Protein AF-A0A7C5ZPH6-F1 (afdb_monomer)

Nearest PDB structures (foldseek):
  5xf9-assembly2_E  TM=4.319E-01  e=7.235E-04  Hydrogenophilus thermoluteolus
  5xfa-assembly2_E  TM=4.289E-01  e=1.978E-03  Hydrogenophilus thermoluteolus
  5xfa-assembly1_A  TM=4.193E-01  e=1.638E-03  Hydrogenophilus thermoluteolus
  4mp4-assembly1_A  TM=5.369E-01  e=3.645E-01  Acinetobacter baumannii ACICU

Structure (mmCIF, N/CA/C/O backbone):
data_AF-A0A7C5ZPH6-F1
#
_entry.id   AF-A0A7C5ZPH6-F1
#
loop_
_atom_site.group_PDB
_atom_site.id
_atom_site.type_symbol
_atom_site.label_atom_id
_atom_site.label_alt_id
_atom_site.label_comp_id
_atom_site.label_asym_id
_atom_site.label_entity_id
_atom_site.label_seq_id
_atom_site.pdbx_PDB_ins_code
_atom_site.Cartn_x
_atom_site.Cartn_y
_atom_site.Cartn_z
_atom_site.occupancy
_atom_site.B_iso_or_equiv
_atom_site.auth_seq_id
_atom_site.auth_comp_id
_atom_site.auth_asym_id
_atom_site.auth_atom_id
_atom_site.pdbx_PDB_model_num
ATOM 1 N N . MET A 1 1 ? -34.094 3.921 15.169 1.00 41.00 1 MET A N 1
ATOM 2 C CA . MET A 1 1 ? -33.191 3.640 16.305 1.00 41.00 1 MET A CA 1
ATOM 3 C C . MET A 1 1 ? -31.789 3.821 15.768 1.00 41.00 1 MET A C 1
ATOM 5 O O . MET A 1 1 ? -31.446 3.074 14.868 1.00 41.00 1 MET A O 1
ATOM 9 N N . CYS A 1 2 ? -31.052 4.838 16.213 1.00 50.34 2 CYS A N 1
ATOM 10 C CA . CYS A 1 2 ? -29.723 5.126 15.672 1.00 50.34 2 CYS A CA 1
ATOM 11 C C . CYS A 1 2 ? -28.717 4.104 16.207 1.00 50.34 2 CYS A C 1
ATOM 13 O O . CYS A 1 2 ? -28.530 3.999 17.419 1.00 50.34 2 CYS A O 1
ATOM 15 N N . ASN A 1 3 ? -28.109 3.330 15.314 1.00 81.44 3 ASN A N 1
ATOM 16 C CA . ASN A 1 3 ? -27.086 2.353 15.659 1.00 81.44 3 ASN A CA 1
ATOM 17 C C . ASN A 1 3 ? -25.710 3.048 15.695 1.00 81.44 3 ASN A C 1
ATOM 19 O O . ASN A 1 3 ? -25.378 3.792 14.776 1.00 81.44 3 ASN A O 1
ATOM 23 N N . LEU A 1 4 ? -24.895 2.812 16.733 1.00 84.94 4 LEU A N 1
ATOM 24 C CA . LEU A 1 4 ? -23.531 3.363 16.848 1.00 84.94 4 LEU A CA 1
ATOM 25 C C . LEU A 1 4 ? -22.704 3.103 15.578 1.00 84.94 4 LEU A C 1
ATOM 27 O O . LEU A 1 4 ? -21.966 3.972 15.126 1.00 84.94 4 LEU A O 1
ATOM 31 N N . ILE A 1 5 ? -22.864 1.912 14.999 1.00 85.88 5 ILE A N 1
ATOM 32 C CA . ILE A 1 5 ? -22.156 1.495 13.787 1.00 85.88 5 ILE A CA 1
ATOM 33 C C . ILE A 1 5 ? -22.569 2.343 12.577 1.00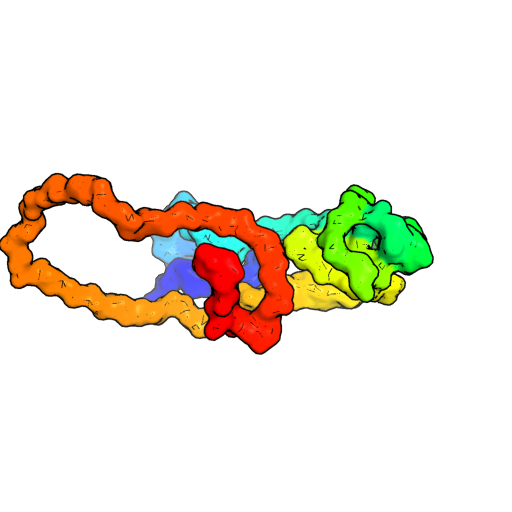 85.88 5 ILE A C 1
ATOM 35 O O . ILE A 1 5 ? -21.692 2.786 11.845 1.00 85.88 5 ILE A O 1
ATOM 39 N N . GLU A 1 6 ? -23.868 2.602 12.385 1.00 85.56 6 GLU A N 1
ATOM 40 C CA . GLU A 1 6 ? -24.366 3.440 11.276 1.00 85.56 6 GLU A CA 1
ATOM 41 C C . GLU A 1 6 ? -23.717 4.823 11.326 1.00 85.56 6 GLU A C 1
ATOM 43 O O . GLU A 1 6 ? -23.146 5.286 10.348 1.00 85.56 6 GLU A O 1
ATOM 48 N N . LYS A 1 7 ? -23.673 5.415 12.519 1.00 86.94 7 LYS A N 1
ATOM 49 C CA . LYS A 1 7 ? -23.125 6.753 12.714 1.00 86.94 7 LYS A CA 1
ATOM 50 C C . LYS A 1 7 ? -21.611 6.840 12.502 1.00 86.94 7 LYS A C 1
ATOM 52 O O . LYS A 1 7 ? -21.109 7.839 11.999 1.00 86.94 7 LYS A O 1
ATOM 57 N N . LEU A 1 8 ? -20.872 5.801 12.896 1.00 86.38 8 LEU A N 1
ATOM 58 C CA . LEU A 1 8 ? -19.436 5.707 12.619 1.00 86.38 8 LEU A CA 1
ATOM 59 C C . LEU A 1 8 ? -19.170 5.560 11.115 1.00 86.38 8 LEU A C 1
ATOM 61 O O . LEU A 1 8 ? -18.209 6.141 10.615 1.00 86.38 8 LEU A O 1
ATOM 65 N N . PHE A 1 9 ? -20.022 4.831 10.388 1.00 83.31 9 PHE A N 1
ATOM 66 C CA . PHE A 1 9 ? -19.927 4.737 8.932 1.00 83.31 9 PHE A CA 1
ATOM 67 C C . PHE A 1 9 ? -20.250 6.060 8.234 1.00 83.31 9 PHE A C 1
ATOM 69 O O . PHE A 1 9 ? -19.501 6.427 7.333 1.00 83.31 9 PHE A O 1
ATOM 76 N N . ASP A 1 10 ? -21.264 6.804 8.684 1.00 84.94 10 ASP A N 1
ATOM 77 C CA . ASP A 1 10 ? -21.589 8.130 8.134 1.00 84.94 10 ASP A CA 1
ATOM 78 C C . ASP A 1 10 ? -20.383 9.085 8.234 1.00 84.94 10 ASP A C 1
ATOM 80 O O . ASP A 1 10 ? -19.990 9.731 7.263 1.00 84.94 10 ASP A O 1
ATOM 84 N N . ILE A 1 11 ? -19.721 9.113 9.398 1.00 84.69 11 ILE A N 1
ATOM 85 C CA . ILE A 1 11 ? -18.527 9.946 9.626 1.00 84.69 11 ILE A CA 1
ATOM 86 C C . ILE A 1 11 ? -17.351 9.478 8.764 1.00 84.69 11 ILE A C 1
ATOM 88 O O . ILE A 1 11 ? -16.596 10.295 8.241 1.00 84.69 11 ILE A O 1
ATOM 92 N N . MET A 1 12 ? -17.188 8.169 8.584 1.00 77.94 12 MET A N 1
ATOM 93 C CA . MET A 1 12 ? -16.159 7.613 7.703 1.00 77.94 12 MET A CA 1
ATOM 94 C C . MET A 1 12 ? -16.405 7.910 6.221 1.00 77.94 12 MET A C 1
ATOM 96 O O . MET A 1 12 ? -15.440 8.068 5.468 1.00 77.94 12 MET A O 1
ATOM 100 N N . GLU A 1 13 ? -17.665 7.985 5.792 1.00 77.00 13 GLU A N 1
ATOM 101 C CA . GLU A 1 13 ? -18.038 8.377 4.432 1.00 77.00 13 GLU A CA 1
ATOM 102 C C . GLU A 1 13 ? -17.758 9.866 4.187 1.00 77.00 13 GLU A C 1
ATOM 104 O O . GLU A 1 13 ? -17.266 10.226 3.119 1.00 77.00 13 GLU A O 1
ATOM 109 N N . GLU A 1 14 ? -17.979 10.714 5.195 1.00 77.12 14 GLU A N 1
ATOM 110 C CA . GLU A 1 14 ? -17.770 12.162 5.101 1.00 77.12 14 GLU A CA 1
ATOM 111 C C . GLU A 1 14 ? -16.298 12.584 5.272 1.00 77.12 14 GLU A C 1
ATOM 113 O O . GLU A 1 14 ? -15.785 13.399 4.503 1.00 77.12 14 GLU A O 1
ATOM 118 N N . LYS A 1 15 ? -15.606 12.052 6.288 1.00 72.69 15 LYS A N 1
ATOM 119 C CA . LYS A 1 15 ? -14.291 12.545 6.743 1.00 72.69 15 LYS A CA 1
ATOM 120 C C . LYS A 1 15 ? -13.139 11.571 6.505 1.00 72.69 15 LYS A C 1
ATOM 122 O O . LYS A 1 15 ? -11.983 11.968 6.640 1.00 72.69 15 LYS A O 1
ATOM 127 N N . HIS A 1 16 ? -13.426 10.311 6.165 1.00 69.19 16 HIS A N 1
ATOM 128 C CA . HIS A 1 16 ? -12.449 9.221 5.981 1.00 69.19 16 HIS A CA 1
ATOM 129 C C . HIS A 1 16 ? -11.541 8.899 7.186 1.00 69.19 16 HIS A C 1
ATOM 131 O O . HIS A 1 16 ? -10.678 8.027 7.085 1.00 69.19 16 HIS A O 1
ATOM 137 N N . GLU A 1 17 ? -11.727 9.570 8.319 1.00 79.00 17 GLU A N 1
ATOM 138 C CA . GLU A 1 17 ? -11.017 9.361 9.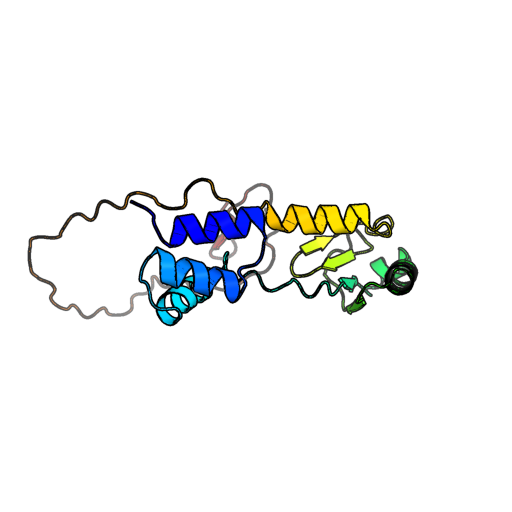577 1.00 79.00 17 GLU A CA 1
ATOM 139 C C . GLU A 1 17 ? -11.972 9.723 10.720 1.00 79.00 17 GLU A C 1
ATOM 141 O O . GLU A 1 17 ? -12.754 10.667 10.602 1.00 79.00 17 GLU A O 1
ATOM 146 N N . ILE A 1 18 ? -11.908 8.978 11.825 1.00 83.56 18 ILE A N 1
ATOM 147 C CA . ILE A 1 18 ? -12.690 9.259 13.033 1.00 83.56 18 ILE A CA 1
ATOM 148 C C . ILE A 1 18 ? -11.771 9.961 14.031 1.00 83.56 18 ILE A C 1
ATOM 150 O O . ILE A 1 18 ? -10.825 9.363 14.548 1.00 83.56 18 ILE A O 1
ATOM 154 N N . SER A 1 19 ? -12.033 11.240 14.287 1.00 85.69 19 SER A N 1
ATOM 155 C CA . SER A 1 19 ? -11.249 12.045 15.223 1.00 85.69 19 SER A CA 1
ATOM 156 C C . SER A 1 19 ? -11.693 11.849 16.679 1.00 85.69 19 SER A C 1
ATOM 158 O O . SER A 1 19 ? -12.754 11.292 16.974 1.00 85.69 19 SER A O 1
ATOM 160 N N . HIS A 1 20 ? -10.889 12.346 17.624 1.00 85.56 20 HIS A N 1
ATOM 161 C CA . HIS A 1 20 ? -11.272 12.366 19.039 1.00 85.56 20 HIS A CA 1
ATOM 162 C C . HIS A 1 20 ? -12.535 13.199 19.302 1.00 85.56 20 HIS A C 1
ATOM 164 O O . HIS A 1 20 ? -13.329 12.825 20.170 1.00 85.56 20 HIS A O 1
ATOM 170 N N . ASP A 1 21 ? -12.738 14.271 18.533 1.00 86.94 21 ASP A N 1
ATOM 171 C CA . ASP A 1 21 ? -13.910 15.141 18.646 1.00 86.94 21 ASP A CA 1
ATOM 172 C C . ASP A 1 21 ? -15.178 14.411 18.179 1.00 86.94 21 ASP A C 1
ATOM 174 O O . ASP A 1 21 ? -16.214 14.482 18.843 1.00 86.94 21 ASP A O 1
ATOM 178 N N . ASP A 1 22 ? -15.077 13.617 17.106 1.00 89.38 22 ASP A N 1
ATOM 179 C CA . ASP A 1 22 ? -16.178 12.779 16.611 1.00 89.38 22 ASP A CA 1
ATOM 180 C C . ASP A 1 22 ? -16.605 11.746 17.669 1.00 89.38 22 ASP A C 1
ATOM 182 O O . ASP A 1 22 ? -17.793 11.579 17.954 1.00 89.38 22 ASP A O 1
ATOM 186 N N . ILE A 1 23 ? -15.641 11.091 18.327 1.00 89.62 23 ILE A N 1
ATOM 187 C CA . ILE A 1 23 ? -15.909 10.129 19.413 1.00 89.62 23 ILE A CA 1
ATOM 188 C C . ILE A 1 23 ? -16.600 10.818 20.595 1.00 89.62 23 ILE A C 1
ATOM 190 O O . ILE A 1 23 ? -17.515 10.254 21.204 1.00 89.62 23 ILE A O 1
ATOM 194 N N . GLU A 1 24 ? -16.180 12.036 20.940 1.00 91.12 24 GLU A N 1
ATOM 195 C CA . GLU A 1 24 ? -16.786 12.804 22.024 1.00 91.12 24 GLU A CA 1
ATOM 196 C C . GLU A 1 24 ? -18.221 13.231 21.703 1.00 91.12 24 GLU A C 1
ATOM 198 O O . GLU A 1 24 ? -19.097 13.135 22.569 1.00 91.12 24 GLU A O 1
ATOM 203 N N . GLN A 1 25 ? -18.483 13.631 20.461 1.00 91.31 25 GLN A N 1
ATOM 204 C CA . GLN A 1 25 ? -19.822 13.961 19.993 1.00 91.31 25 GLN A CA 1
ATOM 205 C C . GLN A 1 25 ? -20.747 12.735 20.019 1.00 91.31 25 GLN A C 1
ATOM 207 O O . GLN A 1 25 ? -21.844 12.793 20.579 1.00 91.31 25 GLN A O 1
ATOM 212 N N . ILE A 1 26 ? -20.296 11.595 19.488 1.00 91.50 26 ILE A N 1
ATOM 213 C CA . ILE A 1 26 ? -21.072 10.345 19.490 1.00 91.50 26 ILE A CA 1
ATOM 214 C C . ILE A 1 26 ? -21.363 9.880 20.921 1.00 91.50 26 ILE A C 1
ATOM 216 O O . ILE A 1 26 ? -22.485 9.460 21.207 1.00 91.50 26 ILE A O 1
ATOM 220 N N . SER A 1 27 ? -20.385 9.993 21.823 1.00 93.12 27 SER A N 1
ATOM 221 C CA . SER A 1 27 ? -20.536 9.626 23.234 1.00 93.12 27 SER A CA 1
ATOM 222 C C . SER A 1 27 ? -21.635 10.439 23.922 1.00 93.12 27 SER A C 1
ATOM 224 O O . SER A 1 27 ? -22.485 9.861 24.599 1.00 93.12 27 SER A O 1
ATOM 226 N N . LYS A 1 28 ? -21.672 11.761 23.700 1.00 91.62 28 LYS A N 1
ATOM 227 C CA . LYS A 1 28 ? -22.708 12.646 24.262 1.00 91.62 28 LYS A CA 1
ATOM 228 C C . LYS A 1 28 ? -24.089 12.376 23.670 1.00 91.62 28 LYS A C 1
ATOM 230 O O 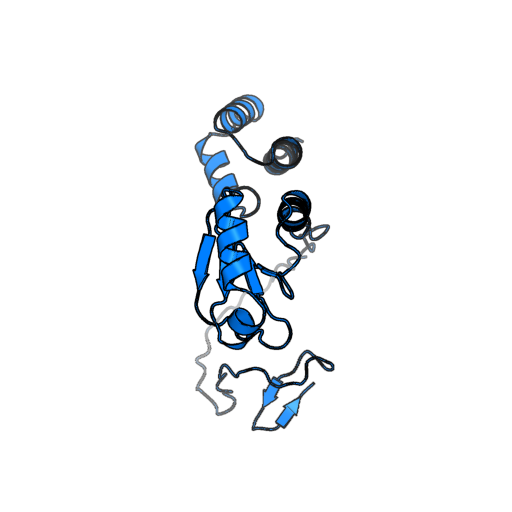. LYS A 1 28 ? -25.070 12.379 24.403 1.00 91.62 28 LYS A O 1
ATOM 235 N N . GLU A 1 29 ? -24.167 12.146 22.362 1.00 90.19 29 GLU A N 1
ATOM 236 C CA . GLU A 1 29 ? -25.447 11.972 21.670 1.00 90.19 29 GLU A CA 1
ATOM 237 C C . GLU A 1 29 ? -26.093 10.602 21.914 1.00 90.19 29 GLU A C 1
ATOM 239 O O . GLU A 1 29 ? -27.314 10.517 22.009 1.00 90.19 29 GLU A O 1
ATOM 244 N N . LEU A 1 30 ? -25.299 9.530 22.011 1.00 87.62 30 LEU A N 1
ATOM 245 C CA . LEU A 1 30 ? -25.809 8.165 22.200 1.00 87.62 30 LEU A CA 1
ATOM 246 C C . LEU A 1 30 ? -25.735 7.680 23.655 1.00 87.62 30 LEU A C 1
ATOM 248 O O . LEU A 1 30 ? -26.265 6.615 23.964 1.00 87.62 30 LEU A O 1
ATOM 252 N N . GLY A 1 31 ? -25.075 8.426 24.547 1.00 88.88 31 GLY A N 1
ATOM 253 C CA . GLY A 1 31 ? -24.879 8.035 25.947 1.00 88.88 31 GLY A CA 1
ATOM 254 C C . GLY A 1 31 ? -23.949 6.830 26.142 1.00 88.88 31 GLY A C 1
ATOM 255 O O . GLY A 1 31 ? -23.989 6.194 27.191 1.00 88.88 31 GLY A O 1
ATOM 256 N N . ILE A 1 32 ? -23.129 6.499 25.140 1.00 91.44 32 ILE A N 1
ATOM 257 C CA . ILE A 1 32 ? -22.184 5.372 25.155 1.00 91.44 32 ILE A CA 1
ATOM 258 C C . ILE A 1 32 ? -20.824 5.874 25.644 1.00 91.44 32 ILE A C 1
ATOM 260 O O . ILE A 1 32 ? -20.401 6.981 25.294 1.00 91.44 32 ILE A O 1
ATOM 264 N N . SER A 1 33 ? -20.107 5.081 26.441 1.00 91.56 33 SER A N 1
ATOM 265 C CA . SER A 1 33 ? -18.787 5.493 26.921 1.00 91.56 33 SER A CA 1
ATOM 266 C C . SER A 1 33 ? -17.771 5.572 25.772 1.00 91.56 33 SER A C 1
ATOM 268 O O . SER A 1 33 ? -17.779 4.760 24.845 1.00 91.56 33 SER A O 1
ATOM 270 N N . LYS A 1 34 ? -16.827 6.522 25.847 1.00 91.00 34 LYS A N 1
ATOM 271 C CA . LYS A 1 34 ? -15.736 6.636 24.857 1.00 91.00 34 LYS A CA 1
ATOM 272 C C . LYS A 1 34 ? -14.951 5.322 24.716 1.00 91.00 34 LYS A C 1
ATOM 274 O O . LYS A 1 34 ? -14.492 4.998 23.627 1.00 91.00 34 LYS A O 1
ATOM 279 N N . ASN A 1 35 ? -14.823 4.550 25.797 1.00 90.12 35 ASN A N 1
ATOM 280 C CA . ASN A 1 35 ? -14.132 3.259 25.796 1.00 90.12 35 ASN A CA 1
ATOM 281 C C . ASN A 1 35 ? -14.874 2.203 24.973 1.00 90.12 35 ASN A C 1
ATOM 283 O O . ASN A 1 35 ? -14.237 1.491 24.204 1.00 90.12 35 ASN A O 1
ATOM 287 N N . GLU A 1 36 ? -16.199 2.120 25.095 1.00 86.69 36 GLU A N 1
ATOM 288 C CA . GLU A 1 36 ? -17.008 1.218 24.268 1.00 86.69 36 GLU A CA 1
ATOM 289 C C . GLU A 1 36 ? -16.945 1.615 22.791 1.00 86.69 36 GLU A C 1
ATOM 291 O O . GLU A 1 36 ? -16.766 0.752 21.935 1.00 86.69 36 GLU A O 1
ATOM 296 N N . ILE A 1 37 ? -16.995 2.916 22.485 1.00 89.62 37 ILE A N 1
ATOM 297 C CA . ILE A 1 37 ? -16.845 3.414 21.109 1.00 89.62 37 ILE A CA 1
ATOM 298 C C . ILE A 1 37 ? -15.462 3.046 20.553 1.00 89.62 37 ILE A C 1
ATOM 300 O O . ILE A 1 37 ? -15.363 2.500 19.458 1.00 89.62 37 ILE A O 1
ATOM 304 N N . ASN A 1 38 ? -14.395 3.263 21.324 1.00 86.31 38 ASN A N 1
ATOM 305 C CA . ASN A 1 38 ? -13.035 2.895 20.927 1.00 86.31 38 ASN A CA 1
ATOM 306 C C . ASN A 1 38 ? -12.850 1.382 20.758 1.00 86.31 38 ASN A C 1
ATOM 308 O O . ASN A 1 38 ? -12.107 0.955 19.872 1.00 86.31 38 ASN A O 1
ATOM 312 N N . ALA A 1 39 ? -13.518 0.566 21.577 1.00 85.88 39 ALA A N 1
ATOM 313 C CA . ALA A 1 39 ? -13.503 -0.885 21.436 1.00 85.88 39 ALA A CA 1
ATOM 314 C C . ALA A 1 39 ? -14.149 -1.316 20.113 1.00 85.88 39 ALA A C 1
ATOM 316 O O . ALA A 1 39 ? -13.596 -2.161 19.415 1.00 85.88 39 ALA A O 1
ATOM 317 N N . VAL A 1 40 ? -15.262 -0.683 19.730 1.00 87.69 40 VAL A N 1
ATOM 318 C CA . VAL A 1 40 ? -15.915 -0.893 18.429 1.00 87.69 40 VAL A CA 1
ATOM 319 C C . VAL A 1 40 ? -15.008 -0.433 17.282 1.00 87.69 40 VAL A C 1
ATOM 321 O O . VAL A 1 40 ? -14.759 -1.209 16.366 1.00 87.69 40 VAL A O 1
ATOM 324 N N . ILE A 1 41 ? -14.446 0.777 17.351 1.00 84.25 41 ILE A N 1
ATOM 325 C CA . ILE A 1 41 ? -13.520 1.312 16.332 1.00 84.25 41 ILE A CA 1
ATOM 326 C C . ILE A 1 41 ? -12.302 0.398 16.142 1.00 84.25 41 ILE A C 1
ATOM 328 O O . ILE A 1 41 ? -11.872 0.160 15.019 1.00 84.25 41 ILE A O 1
ATOM 332 N N . SER A 1 42 ? -11.753 -0.142 17.231 1.00 76.94 42 SER A N 1
ATOM 333 C CA . SER A 1 42 ? -10.592 -1.041 17.176 1.00 76.94 42 SER A CA 1
ATOM 334 C C . SER A 1 42 ? -10.946 -2.448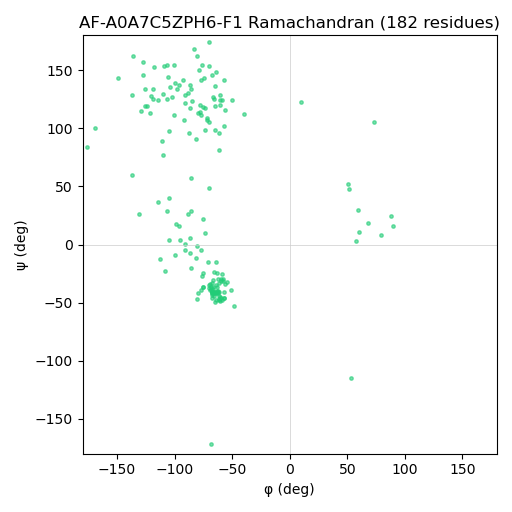 16.687 1.00 76.94 42 SER A C 1
ATOM 336 O O . SER A 1 42 ? -10.075 -3.159 16.191 1.00 76.94 42 SER A O 1
ATOM 338 N N . PHE A 1 43 ? -12.203 -2.866 16.851 1.00 80.94 43 PHE A N 1
ATOM 339 C CA . PHE A 1 43 ? -12.687 -4.178 16.430 1.00 80.94 43 PHE A CA 1
ATOM 340 C C . PHE A 1 43 ? -12.931 -4.255 14.916 1.00 80.94 43 PHE A C 1
ATOM 342 O O . PHE A 1 43 ? -12.619 -5.274 14.301 1.00 80.94 43 PHE A O 1
ATOM 349 N N . TYR A 1 44 ? -13.460 -3.187 14.311 1.00 71.75 44 TYR A N 1
ATOM 350 C CA . TYR A 1 44 ? -13.733 -3.120 12.872 1.00 71.75 44 TYR A CA 1
ATOM 351 C C . TYR A 1 44 ? -12.532 -2.549 12.107 1.00 71.75 44 TYR A C 1
ATOM 353 O O . TYR A 1 44 ? -12.094 -1.422 12.340 1.00 71.75 44 TYR A O 1
ATOM 361 N N . GLN A 1 45 ? -12.002 -3.319 11.153 1.00 62.06 45 GLN A N 1
ATOM 362 C CA . GLN A 1 45 ? -10.841 -2.914 10.347 1.00 62.06 45 GLN A CA 1
ATOM 363 C C . GLN A 1 45 ? -11.124 -1.658 9.513 1.00 62.06 45 GLN A C 1
ATOM 365 O O . GLN A 1 45 ? -10.219 -0.867 9.263 1.00 62.06 45 GLN A O 1
ATOM 370 N N . GLU A 1 46 ? -12.382 -1.465 9.127 1.00 67.69 46 GLU A N 1
ATOM 371 C CA . GLU A 1 46 ? -12.887 -0.340 8.348 1.00 67.69 46 GLU A CA 1
ATOM 372 C C . GLU A 1 46 ? -12.729 0.993 9.091 1.00 67.69 46 GLU A C 1
ATOM 374 O O . GLU A 1 46 ? -12.398 2.002 8.477 1.00 67.69 46 GLU A O 1
ATOM 379 N N . PHE A 1 47 ? -12.904 0.998 10.416 1.00 72.00 47 PHE A N 1
ATOM 380 C CA . PHE A 1 47 ? -12.706 2.178 11.270 1.00 72.00 47 PHE A CA 1
ATOM 381 C C . PHE A 1 47 ? -11.247 2.345 11.702 1.00 72.00 47 PHE A C 1
ATOM 383 O O . PHE A 1 47 ? -10.806 3.443 12.033 1.00 72.00 47 PHE A O 1
ATOM 390 N N . SER A 1 48 ? -10.475 1.260 11.639 1.00 57.09 48 SER A N 1
ATOM 391 C CA . SER A 1 48 ? -9.031 1.236 11.855 1.00 57.09 48 SER A CA 1
ATOM 392 C C . SER A 1 48 ? -8.240 1.550 10.580 1.00 57.09 48 SER A C 1
ATOM 394 O O . SER A 1 48 ? -7.111 1.075 10.421 1.00 57.09 48 SER A O 1
ATOM 396 N N . LEU A 1 49 ? -8.806 2.343 9.657 1.00 55.25 49 LEU A N 1
ATOM 397 C CA . LEU A 1 49 ? -8.102 2.870 8.488 1.00 55.25 49 LEU A CA 1
ATOM 398 C C . LEU A 1 49 ? -6.941 3.763 8.956 1.00 55.25 49 LEU A C 1
ATOM 400 O O . LEU A 1 49 ? -7.008 4.988 9.003 1.00 55.25 49 LEU A O 1
ATOM 404 N N . LYS A 1 50 ? -5.832 3.112 9.314 1.00 49.16 50 LYS A N 1
ATOM 405 C CA . LYS A 1 50 ? -4.517 3.710 9.483 1.00 49.16 50 LYS A CA 1
ATOM 406 C C . LYS A 1 50 ? -4.256 4.517 8.224 1.00 49.16 50 LYS A C 1
ATOM 408 O O . LYS A 1 50 ? -4.277 3.947 7.131 1.00 49.16 50 LYS A O 1
ATOM 413 N N . LYS A 1 51 ? -3.964 5.813 8.382 1.00 46.41 51 LYS A N 1
ATOM 414 C CA . LYS A 1 51 ? -3.333 6.624 7.334 1.00 46.41 51 LYS A CA 1
ATOM 415 C C . LYS A 1 51 ? -2.273 5.759 6.666 1.00 46.41 51 LYS A C 1
ATOM 417 O O . LYS A 1 51 ? -1.314 5.353 7.324 1.00 46.41 51 LYS A O 1
ATOM 422 N N . LEU A 1 52 ? -2.509 5.409 5.401 1.00 51.19 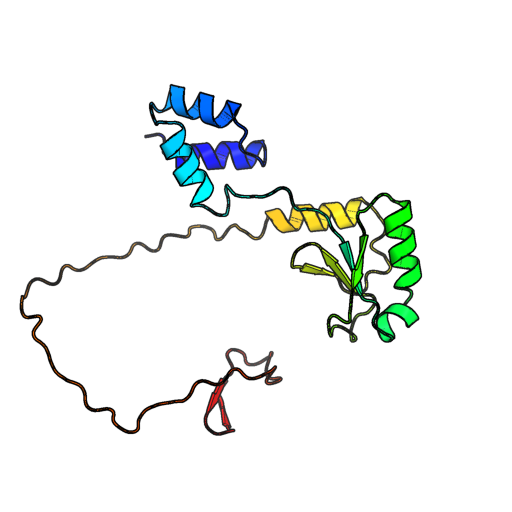52 LEU A N 1
ATOM 423 C CA . LEU A 1 52 ? -1.580 4.597 4.633 1.00 51.19 52 LEU A CA 1
ATOM 424 C C . LEU A 1 52 ? -0.250 5.343 4.673 1.00 51.19 52 LEU A C 1
ATOM 426 O O . LEU A 1 52 ? -0.154 6.484 4.213 1.00 51.19 52 LEU A O 1
ATOM 430 N N . ASP A 1 53 ? 0.764 4.738 5.291 1.00 53.03 53 ASP A N 1
ATOM 431 C CA . ASP A 1 53 ? 2.127 5.221 5.137 1.00 53.03 53 ASP A CA 1
ATOM 432 C C . ASP A 1 53 ? 2.419 5.000 3.654 1.00 53.03 53 ASP A C 1
ATOM 434 O O . ASP A 1 53 ? 2.635 3.864 3.237 1.00 53.03 53 ASP A O 1
ATOM 438 N N . ASN A 1 54 ? 2.282 6.062 2.846 1.00 67.75 54 ASN A N 1
ATOM 439 C CA . ASN A 1 54 ? 2.348 6.060 1.378 1.00 67.75 54 ASN A CA 1
ATOM 440 C C . ASN A 1 54 ? 3.784 5.798 0.891 1.00 67.75 54 ASN A C 1
ATOM 442 O O . ASN A 1 54 ? 4.357 6.527 0.080 1.00 67.75 54 ASN A O 1
ATOM 446 N N . GLN A 1 55 ? 4.392 4.761 1.452 1.00 80.44 55 GLN A N 1
ATOM 447 C CA . GLN A 1 55 ? 5.718 4.284 1.188 1.00 80.44 55 GLN A CA 1
ATOM 448 C C . GLN A 1 55 ? 5.676 3.464 -0.098 1.00 80.44 55 GLN A C 1
ATOM 450 O O . GLN A 1 55 ? 5.089 2.383 -0.161 1.00 80.44 55 GLN A O 1
ATOM 455 N N . ILE A 1 56 ? 6.328 3.991 -1.126 1.00 88.44 56 ILE A N 1
ATOM 456 C CA . ILE A 1 56 ? 6.436 3.349 -2.430 1.00 88.44 56 ILE A CA 1
ATOM 457 C C . ILE A 1 56 ? 7.697 2.495 -2.434 1.00 88.44 56 ILE A C 1
ATOM 459 O O . ILE A 1 56 ? 8.783 2.977 -2.124 1.00 88.44 56 ILE A O 1
ATOM 463 N N . TYR A 1 57 ? 7.580 1.233 -2.819 1.00 92.19 57 TYR A N 1
ATOM 464 C CA . TYR A 1 57 ? 8.715 0.347 -3.029 1.00 92.19 57 TYR A CA 1
ATOM 465 C C . TYR A 1 57 ? 8.934 0.129 -4.520 1.00 92.19 57 TYR A C 1
ATOM 467 O O . TYR A 1 57 ? 8.030 -0.324 -5.213 1.00 92.19 57 TYR A O 1
ATOM 475 N N . VAL A 1 58 ? 10.136 0.398 -5.017 1.00 93.19 58 VAL A N 1
ATOM 476 C CA . VAL A 1 58 ? 10.493 0.178 -6.424 1.00 93.19 58 VAL A CA 1
ATOM 477 C C . VAL A 1 58 ? 11.326 -1.095 -6.538 1.00 93.19 58 VAL A C 1
ATOM 479 O O . VAL A 1 58 ? 12.326 -1.253 -5.835 1.00 93.19 58 VAL A O 1
ATOM 482 N N . CYS A 1 59 ? 10.902 -2.013 -7.407 1.00 93.31 59 CYS A N 1
ATOM 483 C CA . CYS A 1 59 ? 11.612 -3.261 -7.674 1.00 93.31 59 CYS A CA 1
ATOM 484 C C . CYS A 1 59 ? 12.967 -2.983 -8.335 1.00 93.31 59 CYS A C 1
ATOM 486 O O . CYS A 1 59 ? 13.016 -2.387 -9.410 1.00 93.31 59 CYS A O 1
ATOM 488 N N . MET A 1 60 ? 14.043 -3.495 -7.736 1.00 95.75 60 MET A N 1
ATOM 489 C CA . MET A 1 60 ? 15.411 -3.401 -8.264 1.00 95.75 60 MET A CA 1
ATOM 490 C C . MET A 1 60 ? 15.920 -4.733 -8.833 1.00 95.75 60 MET A C 1
ATOM 492 O O . MET A 1 60 ? 17.111 -5.022 -8.810 1.00 95.75 60 MET A O 1
ATOM 496 N N . GLY A 1 61 ? 15.020 -5.586 -9.330 1.00 92.94 61 GLY A N 1
ATOM 497 C CA . GLY A 1 61 ? 15.421 -6.754 -10.120 1.00 92.94 61 GLY A CA 1
ATOM 498 C C . GLY A 1 61 ? 15.971 -6.343 -11.492 1.00 92.94 61 GLY A C 1
ATOM 499 O O . GLY A 1 61 ? 15.556 -5.316 -12.027 1.00 92.94 61 GLY A O 1
ATOM 500 N N . ILE A 1 62 ? 16.838 -7.173 -12.085 1.00 93.69 62 ILE A N 1
ATOM 501 C CA . ILE A 1 62 ? 17.539 -6.896 -13.359 1.00 93.69 62 ILE A CA 1
ATOM 502 C C . ILE A 1 62 ? 16.571 -6.399 -14.444 1.00 93.69 62 ILE A C 1
ATOM 504 O O . ILE A 1 62 ? 16.731 -5.291 -14.944 1.00 93.69 62 ILE A O 1
ATOM 508 N N . SER A 1 63 ? 15.481 -7.132 -14.706 1.00 90.62 63 SER A N 1
ATOM 509 C CA . SER A 1 63 ? 14.493 -6.748 -15.729 1.00 90.62 63 SER A CA 1
ATOM 510 C C . SER A 1 63 ? 13.771 -5.423 -15.443 1.00 90.62 63 SER A C 1
ATOM 512 O O . SER A 1 63 ? 13.245 -4.804 -16.360 1.00 90.62 63 SER A O 1
ATOM 514 N N . CYS A 1 64 ? 13.676 -4.995 -14.179 1.00 91.19 64 CYS A N 1
ATOM 515 C CA . CYS A 1 64 ? 13.116 -3.685 -13.831 1.00 91.19 64 CYS A CA 1
ATOM 516 C C . CYS A 1 64 ? 14.151 -2.577 -14.056 1.00 91.19 64 CYS A C 1
ATOM 518 O O . CYS A 1 64 ? 13.798 -1.538 -14.608 1.00 91.19 64 CYS A O 1
ATOM 520 N N . ILE A 1 65 ? 15.413 -2.808 -13.680 1.00 93.81 65 ILE A N 1
ATOM 521 C CA . ILE A 1 65 ? 16.517 -1.861 -13.894 1.00 93.81 65 ILE A CA 1
ATOM 522 C C . ILE A 1 65 ? 16.701 -1.590 -15.391 1.00 93.81 65 ILE A C 1
ATOM 524 O O . ILE A 1 65 ? 16.672 -0.430 -15.795 1.00 93.81 65 ILE A O 1
ATOM 528 N N . GLU A 1 66 ? 16.762 -2.637 -16.221 1.00 92.69 66 GLU A N 1
ATOM 529 C CA . GLU A 1 66 ? 16.866 -2.517 -17.687 1.00 92.69 66 GLU A CA 1
ATOM 530 C C . GLU A 1 66 ? 15.691 -1.750 -18.315 1.00 92.69 66 GLU A C 1
ATOM 532 O O . GLU A 1 66 ? 15.838 -1.135 -19.367 1.00 92.69 66 GLU A O 1
ATOM 537 N N . ARG A 1 67 ? 14.522 -1.744 -17.658 1.00 90.00 67 ARG A N 1
ATOM 538 C CA . ARG A 1 67 ? 13.331 -0.990 -18.082 1.00 90.00 67 ARG A CA 1
ATOM 539 C C . ARG A 1 67 ? 13.167 0.371 -17.398 1.00 90.00 67 ARG A C 1
ATOM 541 O O . ARG A 1 67 ? 12.081 0.949 -17.444 1.00 90.00 67 ARG A O 1
ATOM 548 N N . GLY A 1 68 ? 14.221 0.891 -16.772 1.00 90.44 68 GLY A N 1
ATOM 549 C CA . GLY A 1 68 ? 14.244 2.249 -16.223 1.00 90.44 68 GLY A CA 1
ATOM 550 C C . GLY A 1 68 ? 13.737 2.379 -14.785 1.00 90.44 68 GLY A C 1
ATOM 551 O O . GLY A 1 68 ? 13.318 3.465 -14.386 1.00 90.44 68 GLY A O 1
ATOM 552 N N . ALA A 1 69 ? 13.776 1.316 -13.972 1.00 91.56 69 ALA A N 1
ATOM 553 C CA . ALA A 1 69 ? 13.372 1.394 -12.562 1.00 91.56 69 ALA A CA 1
ATOM 554 C C . ALA A 1 69 ? 14.200 2.395 -11.735 1.00 91.56 69 ALA A C 1
ATOM 556 O O . ALA A 1 69 ? 13.665 2.989 -10.800 1.00 91.56 69 ALA A O 1
ATOM 557 N N . GLU A 1 70 ? 15.472 2.621 -12.079 1.00 93.50 70 GLU A N 1
ATOM 558 C CA . GLU A 1 70 ? 16.288 3.641 -11.403 1.00 93.50 70 GLU A CA 1
ATOM 559 C C . GLU A 1 70 ? 15.789 5.057 -11.694 1.00 93.50 70 GLU A C 1
ATOM 561 O O . GLU A 1 70 ? 15.578 5.841 -10.771 1.00 93.50 70 GLU A O 1
ATOM 566 N N . GLN A 1 71 ? 15.498 5.353 -12.961 1.00 90.38 71 GLN A N 1
ATOM 567 C CA . GLN A 1 71 ? 14.939 6.641 -13.375 1.00 90.38 71 GLN A CA 1
ATOM 568 C C . GLN A 1 71 ? 13.568 6.873 -12.727 1.00 90.38 71 GLN A C 1
ATOM 570 O O . GLN A 1 71 ? 13.286 7.961 -12.230 1.00 90.38 71 GLN A O 1
ATOM 575 N N . LEU A 1 72 ? 12.730 5.832 -12.667 1.00 89.69 72 LEU A N 1
ATOM 576 C CA . LEU A 1 72 ? 11.444 5.881 -11.973 1.00 89.69 72 LEU A CA 1
ATOM 577 C C . LEU A 1 72 ? 11.617 6.204 -10.481 1.00 89.69 72 LEU A C 1
ATOM 579 O O . LEU A 1 72 ? 10.923 7.074 -9.958 1.00 89.69 72 LEU A O 1
ATOM 583 N N . TYR A 1 73 ? 12.556 5.542 -9.802 1.00 92.69 73 TYR A N 1
ATOM 584 C CA . TYR A 1 73 ? 12.865 5.800 -8.395 1.00 92.69 73 TYR A CA 1
ATOM 585 C C . TYR A 1 73 ? 13.286 7.257 -8.156 1.00 92.69 73 TYR A C 1
ATOM 587 O O . TYR A 1 73 ? 12.749 7.913 -7.262 1.00 92.69 73 TYR A O 1
ATOM 595 N N . GLU A 1 74 ? 14.195 7.788 -8.975 1.00 91.56 74 GLU A N 1
ATOM 596 C CA . GLU A 1 74 ? 14.641 9.180 -8.869 1.00 91.56 74 GLU A CA 1
ATOM 597 C C . GLU A 1 74 ? 13.520 10.183 -9.141 1.00 91.56 74 GLU A C 1
ATOM 599 O O . GLU A 1 74 ? 13.388 11.175 -8.423 1.00 91.56 74 GLU A O 1
ATOM 604 N N . ASN A 1 75 ? 12.691 9.930 -10.154 1.00 87.25 75 ASN A N 1
ATOM 605 C CA . ASN A 1 75 ? 11.573 10.804 -10.496 1.00 87.25 75 ASN A CA 1
ATOM 606 C C . ASN A 1 75 ? 10.539 10.866 -9.365 1.00 87.25 75 ASN A C 1
ATOM 608 O O . ASN A 1 75 ? 10.050 11.947 -9.032 1.00 87.25 75 ASN A O 1
ATOM 612 N N . LEU A 1 76 ? 10.247 9.727 -8.731 1.00 86.12 76 LEU A N 1
ATOM 613 C CA . LEU A 1 76 ? 9.354 9.663 -7.574 1.00 86.12 76 LEU A CA 1
ATOM 614 C C . LEU A 1 76 ? 9.940 10.406 -6.362 1.00 86.12 76 LEU A C 1
ATOM 616 O O . LEU A 1 76 ? 9.217 11.150 -5.696 1.00 86.12 76 LEU A O 1
ATOM 620 N N . LEU A 1 77 ? 11.247 10.276 -6.106 1.00 87.88 77 LEU A N 1
ATOM 621 C CA . LEU A 1 77 ? 11.927 11.047 -5.059 1.00 87.88 77 LEU A CA 1
ATOM 622 C C . LEU A 1 77 ? 11.864 12.556 -5.323 1.00 87.88 77 LEU A C 1
ATOM 624 O O . LEU A 1 77 ? 11.487 13.314 -4.433 1.00 87.88 77 LEU A O 1
ATOM 628 N N . LYS A 1 78 ? 12.173 12.996 -6.551 1.00 86.69 78 LYS A N 1
ATOM 629 C CA . LYS A 1 78 ? 12.120 14.415 -6.954 1.00 86.69 78 LYS A CA 1
ATOM 630 C C . LYS A 1 78 ? 10.722 15.015 -6.792 1.00 86.69 78 LYS A C 1
ATOM 632 O O . LYS A 1 78 ? 10.598 16.196 -6.485 1.00 86.69 78 LYS A O 1
ATOM 637 N N . LYS A 1 79 ? 9.668 14.210 -6.961 1.00 79.44 79 LYS A N 1
ATOM 638 C CA . LYS A 1 79 ? 8.273 14.632 -6.754 1.00 79.44 79 LYS A CA 1
ATOM 639 C C . LYS A 1 79 ? 7.819 14.639 -5.286 1.00 79.44 79 LYS A C 1
ATOM 641 O O . LYS A 1 79 ? 6.690 15.053 -5.020 1.00 79.44 79 LYS A O 1
ATOM 646 N N . GLY A 1 80 ? 8.685 14.246 -4.347 1.00 79.88 80 GLY A N 1
ATOM 647 C CA . GLY A 1 80 ? 8.440 14.322 -2.903 1.00 79.88 80 GLY A CA 1
ATOM 648 C C . GLY A 1 80 ? 7.779 13.084 -2.295 1.00 79.88 80 GLY A C 1
ATOM 649 O O . GLY A 1 80 ? 7.260 13.160 -1.183 1.00 79.88 80 GLY A O 1
ATOM 650 N N . TYR A 1 81 ? 7.771 11.946 -2.996 1.00 82.88 81 TYR A N 1
ATOM 651 C CA . TYR A 1 81 ? 7.239 10.698 -2.447 1.00 82.88 81 TYR A CA 1
ATOM 652 C C . TYR A 1 81 ? 8.234 10.018 -1.498 1.00 82.88 81 TYR A C 1
ATOM 654 O O . TYR A 1 81 ? 9.452 10.091 -1.671 1.00 82.88 81 TYR A O 1
ATOM 662 N N . LYS A 1 82 ? 7.712 9.277 -0.513 1.00 85.25 82 LYS A N 1
ATOM 663 C CA . LYS A 1 82 ? 8.514 8.433 0.383 1.00 85.25 82 LYS A CA 1
ATOM 664 C C . LYS A 1 82 ? 8.819 7.103 -0.308 1.00 85.25 82 LYS A C 1
ATOM 666 O O . LYS A 1 82 ? 8.051 6.150 -0.211 1.00 85.25 82 LYS A O 1
ATOM 671 N N . VAL A 1 83 ? 9.942 7.026 -1.017 1.00 90.44 83 VAL A N 1
ATOM 672 C CA . VAL A 1 83 ? 10.294 5.862 -1.849 1.00 90.44 83 VAL A CA 1
ATOM 673 C C . VAL A 1 83 ? 11.395 5.015 -1.202 1.00 90.44 83 VAL A C 1
ATOM 675 O O . VAL A 1 83 ? 12.314 5.542 -0.582 1.00 90.44 83 VAL A O 1
ATOM 678 N N . LYS A 1 84 ? 11.325 3.691 -1.357 1.00 93.19 84 LYS A N 1
ATOM 679 C CA . LYS A 1 84 ? 12.367 2.723 -0.992 1.00 93.19 84 LYS A CA 1
ATOM 680 C C . LYS A 1 84 ? 12.695 1.821 -2.176 1.00 93.19 84 LYS A C 1
ATOM 682 O O . LYS A 1 84 ? 11.819 1.430 -2.946 1.00 93.19 84 LYS A O 1
ATOM 687 N N . LYS A 1 85 ? 13.961 1.432 -2.290 1.00 94.56 85 LYS A N 1
ATOM 688 C CA . LYS A 1 85 ? 14.372 0.332 -3.167 1.00 94.56 85 LYS A CA 1
ATOM 689 C C . LYS A 1 85 ? 13.968 -1.001 -2.525 1.00 94.56 85 LYS A C 1
ATOM 691 O O . LYS A 1 85 ? 14.017 -1.135 -1.303 1.00 94.56 85 LYS A O 1
ATOM 696 N N . SER A 1 86 ? 13.553 -1.976 -3.327 1.00 92.75 86 SER A N 1
ATOM 697 C CA . SER A 1 86 ? 13.182 -3.313 -2.853 1.00 92.75 86 SER A CA 1
ATOM 698 C C . SER A 1 86 ? 13.756 -4.412 -3.740 1.00 92.75 86 SER A C 1
ATOM 700 O O . SER A 1 86 ? 14.153 -4.172 -4.883 1.00 92.75 86 SER A O 1
ATOM 702 N N . TYR A 1 87 ? 13.786 -5.627 -3.199 1.00 89.75 87 TYR A N 1
ATOM 703 C CA . TYR A 1 87 ? 14.163 -6.829 -3.929 1.00 89.75 87 TYR A CA 1
ATOM 704 C C . TYR A 1 87 ? 13.094 -7.218 -4.965 1.00 89.75 87 TYR A C 1
ATOM 706 O O . TYR A 1 87 ? 12.026 -6.615 -5.066 1.00 89.75 87 TYR A O 1
ATOM 714 N N . CYS A 1 88 ? 13.399 -8.235 -5.771 1.00 89.88 88 CYS A N 1
ATOM 715 C CA . CYS A 1 88 ? 12.536 -8.667 -6.865 1.00 89.88 88 CYS A CA 1
ATOM 716 C C . CYS A 1 88 ? 11.145 -9.124 -6.386 1.00 89.88 88 CYS A C 1
ATOM 718 O O . CYS A 1 88 ? 11.024 -10.036 -5.570 1.00 89.88 88 CYS A O 1
ATOM 720 N N . PHE A 1 89 ? 10.088 -8.574 -6.991 1.00 90.56 89 PHE A N 1
ATOM 721 C CA . PHE A 1 89 ? 8.696 -8.960 -6.717 1.00 90.56 89 PHE A CA 1
ATOM 722 C C . PHE A 1 89 ? 8.189 -10.155 -7.540 1.00 90.56 89 PHE A C 1
ATOM 724 O O . PHE A 1 89 ? 7.009 -10.486 -7.478 1.00 90.56 89 PHE A O 1
ATOM 731 N N . LYS A 1 90 ? 9.058 -10.804 -8.329 1.00 90.44 90 LYS A N 1
ATOM 732 C CA . LYS A 1 90 ? 8.713 -11.938 -9.215 1.00 90.44 90 LYS A CA 1
ATOM 733 C C . LYS A 1 90 ? 7.644 -11.600 -10.273 1.00 90.44 90 LYS A C 1
ATOM 735 O O . LYS A 1 90 ? 6.884 -12.460 -10.706 1.00 90.44 90 LYS A O 1
ATOM 740 N N . LYS A 1 91 ? 7.589 -10.337 -10.708 1.00 86.88 91 LYS A N 1
ATOM 741 C CA . LYS A 1 91 ? 6.647 -9.813 -11.719 1.00 86.88 91 LYS A CA 1
ATOM 742 C C . LYS A 1 91 ? 7.363 -9.366 -13.004 1.00 86.88 91 LYS A C 1
ATOM 744 O O . LYS A 1 91 ? 6.998 -8.373 -13.625 1.00 86.88 91 LYS A O 1
ATOM 749 N N . CYS A 1 92 ? 8.405 -10.098 -13.402 1.00 88.81 92 CYS A N 1
ATOM 750 C CA . CYS A 1 92 ? 9.285 -9.747 -14.524 1.00 88.81 92 CYS A CA 1
ATOM 751 C C . CYS A 1 92 ? 8.598 -9.721 -15.901 1.00 88.81 92 CYS A C 1
ATOM 753 O O . CYS A 1 92 ? 9.147 -9.131 -16.822 1.00 88.81 92 CYS A O 1
ATOM 755 N N . ALA A 1 93 ? 7.399 -10.292 -16.050 1.00 87.75 93 ALA A N 1
ATOM 756 C CA . ALA A 1 93 ? 6.630 -10.197 -17.292 1.00 87.75 93 ALA A CA 1
ATOM 757 C C . ALA A 1 93 ? 6.164 -8.762 -17.603 1.00 87.75 93 ALA A C 1
ATOM 759 O O . ALA A 1 93 ? 5.911 -8.433 -18.760 1.00 87.75 93 ALA A O 1
ATOM 760 N N . GLN A 1 94 ? 6.043 -7.902 -16.585 1.00 84.94 94 GLN A N 1
ATOM 761 C CA . GLN A 1 94 ? 5.519 -6.544 -16.742 1.00 84.94 94 GLN A CA 1
ATOM 762 C C . GLN A 1 94 ? 6.342 -5.496 -15.963 1.00 84.94 94 GLN A C 1
ATOM 764 O O . GLN A 1 94 ? 5.804 -4.824 -15.079 1.00 84.94 94 GLN A O 1
ATOM 769 N N . PRO A 1 95 ? 7.650 -5.340 -16.255 1.00 87.19 95 PRO A N 1
ATOM 770 C CA . PRO A 1 95 ? 8.497 -4.359 -15.586 1.00 87.19 95 PRO A CA 1
ATOM 771 C C . PRO A 1 95 ? 8.326 -2.948 -16.175 1.00 87.19 95 PRO A C 1
ATOM 773 O O . PRO A 1 95 ? 7.896 -2.825 -17.326 1.00 87.19 95 PRO A O 1
ATOM 776 N N . PRO A 1 96 ? 8.744 -1.899 -15.440 1.00 90.44 96 PRO A N 1
ATOM 777 C CA . PRO A 1 96 ? 9.185 -1.892 -14.048 1.00 90.44 96 PRO A CA 1
ATOM 778 C C . PRO A 1 96 ? 7.987 -1.989 -13.093 1.00 90.44 96 PRO A C 1
ATOM 780 O O . PRO A 1 96 ? 6.867 -1.622 -13.444 1.00 90.44 96 PRO A O 1
ATOM 783 N N . VAL A 1 97 ? 8.224 -2.505 -11.885 1.00 90.25 97 VAL A N 1
ATOM 784 C CA . VAL A 1 97 ? 7.161 -2.770 -10.902 1.00 90.25 97 VAL A CA 1
ATOM 785 C C . VAL A 1 97 ? 7.381 -1.958 -9.640 1.00 90.25 97 VAL A C 1
ATOM 787 O O . VAL A 1 97 ? 8.483 -1.951 -9.085 1.00 90.25 97 VAL A O 1
ATOM 790 N N . ILE A 1 98 ? 6.310 -1.335 -9.159 1.00 91.00 98 ILE A N 1
ATOM 791 C CA . ILE A 1 98 ? 6.276 -0.661 -7.862 1.00 91.00 98 ILE A CA 1
ATOM 792 C C . ILE A 1 98 ? 5.240 -1.315 -6.948 1.00 91.00 98 ILE A C 1
ATOM 794 O O . ILE A 1 98 ? 4.271 -1.909 -7.416 1.00 91.00 98 ILE A O 1
ATOM 798 N N . LYS A 1 99 ? 5.450 -1.231 -5.638 1.00 87.69 99 LYS A N 1
ATOM 799 C CA . LYS A 1 99 ? 4.515 -1.687 -4.609 1.00 87.69 99 LYS A CA 1
ATOM 800 C C . LYS A 1 99 ? 4.143 -0.505 -3.723 1.00 87.69 99 LYS A C 1
ATOM 802 O O . LYS A 1 99 ? 5.027 0.177 -3.214 1.00 87.69 99 LYS A O 1
ATOM 807 N N . ILE A 1 100 ? 2.848 -0.278 -3.540 1.00 84.19 100 ILE A N 1
ATOM 808 C CA . ILE A 1 100 ? 2.307 0.734 -2.628 1.00 84.19 100 ILE A CA 1
ATOM 809 C C . ILE A 1 100 ? 1.380 -0.005 -1.670 1.00 84.19 100 ILE A C 1
ATOM 811 O O . ILE A 1 100 ? 0.422 -0.644 -2.111 1.00 84.19 100 ILE A O 1
ATOM 815 N N . ASN A 1 101 ? 1.689 0.038 -0.374 1.00 76.25 101 ASN A N 1
ATOM 816 C CA . ASN A 1 101 ? 1.031 -0.797 0.638 1.00 76.25 101 ASN A CA 1
ATOM 817 C C . ASN A 1 101 ? 1.098 -2.274 0.228 1.00 76.25 101 ASN A C 1
ATOM 819 O O . ASN A 1 101 ? 2.204 -2.782 0.095 1.00 76.25 101 ASN A O 1
ATOM 823 N N . ASP A 1 102 ? -0.025 -2.937 -0.056 1.00 70.25 102 ASP A N 1
ATOM 824 C CA . ASP A 1 102 ? -0.059 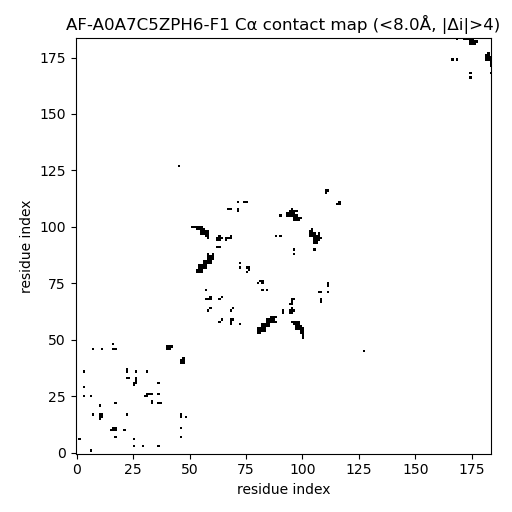-4.342 -0.490 1.00 70.25 102 ASP A CA 1
ATOM 825 C C . ASP A 1 102 ? -0.343 -4.549 -1.983 1.00 70.25 102 ASP A C 1
ATOM 827 O O . ASP A 1 102 ? -0.409 -5.687 -2.452 1.00 70.25 102 ASP A O 1
ATOM 831 N N . LYS A 1 103 ? -0.460 -3.470 -2.765 1.00 75.81 103 LYS A N 1
ATOM 832 C CA . LYS A 1 103 ? -0.739 -3.559 -4.203 1.00 75.81 103 LYS A CA 1
ATOM 833 C C . LYS A 1 103 ? 0.522 -3.394 -5.036 1.00 75.81 103 LYS A C 1
ATOM 835 O O . LYS A 1 103 ? 1.364 -2.539 -4.764 1.00 75.81 103 LYS A O 1
ATOM 840 N N . PHE A 1 104 ? 0.619 -4.209 -6.082 1.00 83.88 104 PHE A N 1
ATOM 841 C CA . PHE A 1 104 ? 1.655 -4.111 -7.102 1.00 83.88 104 PHE A CA 1
ATOM 842 C C . PHE A 1 104 ? 1.114 -3.371 -8.312 1.00 83.88 104 PHE A C 1
ATOM 844 O O . PHE A 1 104 ? 0.040 -3.706 -8.809 1.00 83.88 104 PHE A O 1
ATOM 851 N N . ILE A 1 105 ? 1.894 -2.422 -8.811 1.00 85.12 105 ILE A N 1
ATOM 852 C CA . ILE A 1 105 ? 1.596 -1.696 -10.032 1.00 85.12 105 ILE A CA 1
ATOM 853 C C . ILE A 1 105 ? 2.658 -2.051 -11.064 1.00 85.12 105 ILE A C 1
ATOM 855 O O . ILE A 1 105 ? 3.861 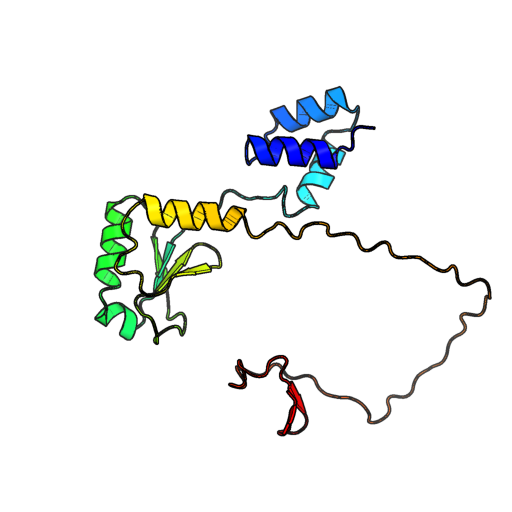-1.962 -10.806 1.00 85.12 105 ILE A O 1
ATOM 859 N N . LEU A 1 106 ? 2.184 -2.533 -12.206 1.00 85.38 106 LEU A N 1
ATOM 860 C CA . LEU A 1 106 ? 2.978 -3.120 -13.278 1.00 85.38 106 LEU A CA 1
ATOM 861 C C . LEU A 1 106 ? 3.172 -2.083 -14.394 1.00 85.38 106 LEU A C 1
ATOM 863 O O . LEU A 1 106 ? 2.352 -1.178 -14.522 1.00 85.38 106 LEU A O 1
ATOM 867 N N . GLN A 1 107 ? 4.246 -2.204 -15.183 1.00 85.88 107 GLN A N 1
ATOM 868 C CA . GLN A 1 107 ? 4.590 -1.251 -16.260 1.00 85.88 107 GLN A CA 1
ATOM 869 C C . GLN A 1 107 ? 4.601 0.217 -15.791 1.00 85.88 107 GLN A C 1
ATOM 871 O O . GLN A 1 107 ? 4.034 1.115 -16.409 1.00 85.88 107 GLN A O 1
ATOM 876 N N . ALA A 1 108 ? 5.264 0.469 -14.665 1.00 83.19 108 ALA A N 1
ATOM 877 C CA . ALA A 1 108 ? 5.168 1.722 -13.927 1.00 83.19 108 ALA A CA 1
ATOM 878 C C . ALA A 1 108 ? 5.883 2.935 -14.565 1.00 83.19 108 ALA A C 1
ATOM 880 O O . ALA A 1 108 ? 5.985 3.974 -13.920 1.00 83.19 108 ALA A O 1
ATOM 881 N N . ASN A 1 109 ? 6.375 2.852 -15.810 1.00 74.62 109 ASN A N 1
ATOM 882 C CA . ASN A 1 109 ? 7.119 3.941 -16.468 1.00 74.62 109 ASN A CA 1
ATOM 883 C C . ASN A 1 109 ? 6.340 5.264 -16.524 1.00 74.62 109 ASN A C 1
ATOM 885 O O . ASN A 1 109 ? 6.940 6.330 -16.424 1.00 74.62 109 ASN A O 1
ATOM 889 N N . HIS A 1 110 ? 5.016 5.190 -16.670 1.00 67.81 110 HIS A N 1
ATOM 890 C CA . HIS A 1 110 ? 4.135 6.356 -16.783 1.00 67.81 110 HIS A CA 1
ATOM 891 C C . HIS A 1 110 ? 3.601 6.844 -15.427 1.00 67.81 110 HIS A C 1
ATOM 893 O O . HIS A 1 110 ? 2.943 7.877 -15.350 1.00 67.81 110 HIS A O 1
ATOM 899 N N . LEU A 1 111 ? 3.899 6.130 -14.336 1.00 60.66 111 LEU A N 1
ATOM 900 C CA . LEU A 1 111 ? 3.407 6.433 -12.989 1.00 60.66 111 LEU A CA 1
ATOM 901 C C . LEU A 1 111 ? 4.299 7.448 -12.291 1.00 60.66 111 LEU A C 1
ATOM 903 O O . LEU A 1 111 ? 4.862 7.200 -11.226 1.00 60.66 111 LEU A O 1
ATOM 907 N N . VAL A 1 112 ? 4.443 8.599 -12.932 1.00 58.06 112 VAL A N 1
ATOM 908 C CA . VAL A 1 112 ? 5.191 9.726 -12.390 1.00 58.06 112 VAL A CA 1
ATOM 909 C C . VAL A 1 112 ? 4.226 10.840 -11.987 1.00 58.06 112 VAL A C 1
ATOM 911 O O . VAL A 1 112 ? 4.562 11.649 -11.128 1.00 58.06 112 VAL A O 1
ATOM 914 N N . ASP A 1 113 ? 3.018 10.907 -12.546 1.00 53.47 113 ASP A N 1
ATOM 915 C CA . ASP A 1 113 ? 2.074 11.991 -12.271 1.00 53.47 113 ASP A CA 1
ATOM 916 C C . ASP A 1 113 ? 1.197 11.748 -11.042 1.00 53.47 113 ASP A C 1
ATOM 918 O O . ASP A 1 113 ? 0.701 10.648 -10.792 1.00 53.47 113 ASP A O 1
ATOM 922 N N . LYS A 1 114 ? 1.038 12.821 -10.250 1.00 52.84 114 LYS A N 1
ATOM 923 C CA . LYS A 1 114 ? 0.357 12.808 -8.949 1.00 52.84 114 LYS A CA 1
ATOM 924 C C . LYS A 1 114 ? -1.087 12.311 -9.056 1.00 52.84 114 LYS A C 1
ATOM 926 O O . LYS A 1 114 ? -1.568 11.671 -8.129 1.00 52.84 114 LYS A O 1
ATOM 931 N N . GLU A 1 115 ? -1.744 12.563 -10.185 1.00 51.41 115 GLU A N 1
ATOM 932 C CA . GLU A 1 115 ? -3.143 12.204 -10.438 1.00 51.41 115 GLU A CA 1
ATOM 933 C C . GLU A 1 115 ? -3.358 10.688 -10.517 1.00 51.41 115 GLU A C 1
ATOM 935 O O . GLU A 1 115 ? -4.272 10.184 -9.877 1.00 51.41 115 GLU A O 1
ATOM 940 N N . ILE A 1 116 ? -2.466 9.935 -11.171 1.00 54.91 116 ILE A N 1
ATOM 941 C CA . ILE A 1 116 ? -2.624 8.478 -11.348 1.00 54.91 116 ILE A CA 1
ATOM 942 C C . ILE A 1 116 ? -2.316 7.725 -10.046 1.00 54.91 116 ILE A C 1
ATOM 944 O O . ILE A 1 116 ? -2.978 6.745 -9.705 1.00 54.91 116 ILE A O 1
ATOM 948 N N . ILE A 1 117 ? -1.330 8.198 -9.277 1.00 56.25 117 ILE A N 1
ATOM 949 C CA . ILE A 1 117 ? -1.030 7.641 -7.950 1.00 56.25 117 ILE A CA 1
ATOM 950 C C . ILE A 1 117 ? -2.186 7.936 -6.988 1.00 56.25 117 ILE A C 1
ATOM 952 O O . ILE A 1 117 ? -2.601 7.044 -6.251 1.00 56.25 117 ILE A O 1
ATOM 956 N N . ASN A 1 118 ? -2.751 9.145 -7.031 1.00 53.66 118 ASN A N 1
ATOM 957 C CA . ASN A 1 118 ? -3.899 9.510 -6.206 1.00 53.66 118 ASN A CA 1
ATOM 958 C C . ASN A 1 118 ? -5.176 8.766 -6.620 1.00 53.66 118 ASN A C 1
ATOM 960 O O . ASN A 1 118 ? -5.891 8.313 -5.736 1.00 53.66 118 ASN A O 1
ATOM 964 N N . GLU A 1 119 ? -5.438 8.547 -7.911 1.00 53.38 119 GLU A N 1
ATOM 965 C CA . GLU A 1 119 ? -6.545 7.699 -8.375 1.00 53.38 119 GLU A CA 1
ATOM 966 C C . GLU A 1 119 ? -6.371 6.247 -7.934 1.00 53.38 119 GLU A C 1
ATOM 968 O O . GLU A 1 119 ? -7.336 5.606 -7.524 1.00 53.38 119 GLU A O 1
ATOM 973 N N . GLN A 1 120 ? -5.152 5.703 -7.972 1.00 54.88 120 GLN A N 1
ATOM 974 C CA . GLN A 1 120 ? -4.916 4.355 -7.464 1.00 54.88 120 GLN A CA 1
ATOM 975 C C . GLN A 1 120 ? -5.040 4.284 -5.943 1.00 54.88 120 GLN A C 1
ATOM 977 O O . GLN A 1 120 ? -5.576 3.295 -5.449 1.00 54.88 120 GLN A O 1
ATOM 982 N N . ILE A 1 121 ? -4.649 5.334 -5.212 1.00 53.00 121 ILE A N 1
ATOM 983 C CA . ILE A 1 121 ? -4.875 5.449 -3.766 1.00 53.00 121 ILE A CA 1
ATOM 984 C C . ILE A 1 121 ? -6.371 5.589 -3.442 1.00 53.00 121 ILE A C 1
ATOM 986 O O . ILE A 1 121 ? -6.865 4.921 -2.543 1.00 53.00 121 ILE A O 1
ATOM 990 N N . GLN A 1 122 ? -7.131 6.372 -4.202 1.00 48.34 122 GLN A N 1
ATOM 991 C CA . GLN A 1 122 ? -8.580 6.516 -4.019 1.00 48.34 122 GLN A CA 1
ATOM 992 C C . GLN A 1 122 ? -9.342 5.244 -4.426 1.00 48.34 122 GLN A C 1
ATOM 994 O O . GLN A 1 122 ? -10.301 4.841 -3.770 1.00 48.34 122 GLN A O 1
ATOM 999 N N . ASN A 1 123 ? -8.879 4.523 -5.448 1.00 48.53 123 ASN A N 1
ATOM 1000 C CA . ASN A 1 123 ? -9.414 3.211 -5.815 1.00 48.53 123 ASN A CA 1
ATOM 1001 C C . ASN A 1 123 ? -9.051 2.106 -4.798 1.00 48.53 123 ASN A C 1
ATOM 1003 O O . ASN A 1 123 ? -9.688 1.050 -4.803 1.00 48.53 123 ASN A O 1
ATOM 1007 N N . LEU A 1 124 ? -8.085 2.328 -3.889 1.00 47.75 124 LEU A N 1
ATOM 1008 C CA . LEU A 1 124 ? -7.876 1.464 -2.714 1.00 47.75 124 LEU A CA 1
ATOM 1009 C C . LEU A 1 124 ? -9.045 1.553 -1.724 1.00 47.75 124 LEU A C 1
ATOM 1011 O O . LEU A 1 124 ? -9.347 0.549 -1.087 1.00 47.75 124 LEU A O 1
ATOM 1015 N N . GLN A 1 125 ? -9.723 2.701 -1.627 1.00 45.22 125 GLN A N 1
ATOM 1016 C CA . GLN A 1 125 ? -10.847 2.902 -0.704 1.00 45.22 125 GLN A CA 1
ATOM 1017 C C . GLN A 1 125 ? -12.145 2.229 -1.199 1.00 45.22 125 GLN A C 1
ATOM 1019 O O . GLN A 1 125 ? -12.968 1.807 -0.394 1.00 45.22 125 GLN A O 1
ATOM 1024 N N . LYS A 1 126 ? -12.325 2.047 -2.517 1.00 43.44 126 LYS A N 1
ATOM 1025 C CA . LYS A 1 126 ? -13.589 1.552 -3.113 1.00 43.44 126 LYS A CA 1
ATOM 1026 C C . LYS A 1 126 ? -13.745 0.025 -3.190 1.00 43.44 126 LYS A C 1
ATOM 1028 O O . LYS A 1 126 ? -14.815 -0.449 -3.557 1.00 43.44 126 LYS A O 1
ATOM 1033 N N . GLN A 1 127 ? -12.717 -0.763 -2.862 1.00 40.56 127 GLN A N 1
ATOM 1034 C CA . GLN A 1 127 ? -12.780 -2.238 -2.936 1.00 40.56 127 GLN A CA 1
ATOM 1035 C C . GLN A 1 127 ? -13.139 -2.936 -1.608 1.00 40.56 127 GLN A C 1
ATOM 1037 O O . GLN A 1 127 ? -13.185 -4.162 -1.580 1.00 40.56 127 GLN A O 1
ATOM 1042 N N . ILE A 1 128 ? -13.443 -2.194 -0.533 1.00 40.84 128 ILE A N 1
ATOM 1043 C CA . ILE A 1 128 ? -13.809 -2.749 0.792 1.00 40.84 128 ILE A CA 1
ATOM 1044 C C . ILE A 1 128 ? -15.340 -2.770 1.008 1.00 40.84 128 ILE A C 1
ATOM 1046 O O . ILE A 1 128 ? -15.820 -2.930 2.119 1.00 40.84 128 ILE A O 1
ATOM 1050 N N . ILE A 1 129 ? -16.155 -2.653 -0.047 1.00 37.88 129 ILE A N 1
ATOM 1051 C CA . ILE A 1 129 ? -17.617 -2.771 0.090 1.00 37.88 129 ILE A CA 1
ATOM 1052 C C . ILE A 1 129 ? -18.103 -4.066 -0.575 1.00 37.88 129 ILE A C 1
ATOM 1054 O O . ILE A 1 129 ? -18.504 -4.044 -1.742 1.00 37.88 129 ILE A O 1
ATOM 1058 N N . PRO A 1 130 ? -18.156 -5.214 0.128 1.00 35.66 130 PRO A N 1
ATOM 1059 C CA . PRO A 1 130 ? -19.210 -6.165 -0.167 1.00 35.66 130 PRO A CA 1
ATOM 1060 C C . PRO A 1 130 ? -20.539 -5.495 0.205 1.00 35.66 130 PRO A C 1
ATOM 1062 O O . PRO A 1 130 ? -20.770 -5.121 1.355 1.00 35.66 130 PRO A O 1
ATOM 1065 N N . LYS A 1 131 ? -21.429 -5.319 -0.779 1.00 42.44 131 LYS A N 1
ATOM 1066 C CA . LYS A 1 131 ? -22.829 -4.967 -0.521 1.00 42.44 131 LYS A CA 1
ATOM 1067 C C . LYS A 1 131 ? -23.420 -6.058 0.386 1.00 42.44 131 LYS A C 1
ATOM 1069 O O . LYS A 1 131 ? -23.764 -7.124 -0.109 1.00 42.44 131 LYS A O 1
ATOM 1074 N N . ASN A 1 132 ? -23.541 -5.758 1.682 1.00 35.16 132 ASN A N 1
ATOM 1075 C CA . ASN A 1 132 ? -24.167 -6.559 2.745 1.00 35.16 132 ASN A CA 1
ATOM 1076 C C . ASN A 1 132 ? -23.389 -7.820 3.220 1.00 35.16 132 ASN A C 1
ATOM 1078 O O . ASN A 1 132 ? -23.437 -8.852 2.552 1.00 35.16 132 ASN A O 1
ATOM 1082 N N . PRO A 1 133 ? -22.749 -7.796 4.411 1.00 39.56 133 PRO A N 1
ATOM 1083 C CA . PRO A 1 133 ? -21.985 -8.931 4.931 1.00 39.56 133 PRO A CA 1
ATOM 1084 C C . PRO A 1 133 ? -22.789 -9.913 5.805 1.00 39.56 133 PRO A C 1
ATOM 1086 O O . PRO A 1 133 ? -22.212 -10.892 6.273 1.00 39.56 133 PRO A O 1
ATOM 1089 N N . TYR A 1 134 ? -24.092 -9.715 6.046 1.00 37.12 134 TYR A N 1
ATOM 1090 C CA . TYR A 1 134 ? -24.835 -10.589 6.966 1.00 37.12 134 TYR A CA 1
ATOM 1091 C C . TYR A 1 134 ? -25.765 -11.572 6.235 1.00 37.12 134 TYR A C 1
ATOM 1093 O O . TYR A 1 134 ? -26.914 -11.229 5.931 1.00 37.12 134 TYR A O 1
ATOM 1101 N N . PRO A 1 135 ? -25.358 -12.838 6.012 1.00 34.12 135 PRO A N 1
ATOM 1102 C CA . PRO A 1 135 ? -26.330 -13.894 5.785 1.00 34.12 135 PRO A CA 1
ATOM 1103 C C . PRO A 1 135 ? -27.122 -14.095 7.084 1.00 34.12 135 PRO A C 1
ATOM 1105 O O . PRO A 1 135 ? -26.550 -14.300 8.154 1.00 34.12 135 PRO A O 1
ATOM 1108 N N . LYS A 1 136 ? -28.457 -14.041 7.017 1.00 35.88 136 LYS A N 1
ATOM 1109 C CA . LYS A 1 136 ? -29.323 -14.415 8.145 1.00 35.88 136 LYS A CA 1
ATOM 1110 C C . LYS A 1 136 ? -29.083 -15.891 8.489 1.00 35.88 136 LYS A C 1
ATOM 1112 O O . LYS A 1 136 ? -29.684 -16.774 7.878 1.00 35.88 136 LYS A O 1
ATOM 1117 N N . ILE A 1 137 ? -28.222 -16.169 9.466 1.00 31.02 137 ILE A N 1
ATOM 1118 C CA . ILE A 1 137 ? -28.035 -17.516 10.010 1.00 31.02 137 ILE A CA 1
ATOM 1119 C C . ILE A 1 137 ? -29.283 -17.859 10.831 1.00 31.02 137 ILE A C 1
ATOM 1121 O O . ILE A 1 137 ? -29.500 -17.335 11.923 1.00 31.02 137 ILE A O 1
ATOM 1125 N N . LYS A 1 138 ? -30.131 -18.750 10.307 1.00 34.03 138 LYS A N 1
ATOM 1126 C CA . LYS A 1 138 ? -31.179 -19.402 11.101 1.00 34.03 138 LYS A CA 1
ATOM 1127 C C . LYS A 1 138 ? -30.520 -20.441 12.007 1.00 34.03 138 LYS A C 1
ATOM 1129 O O . LYS A 1 138 ? -30.263 -21.563 11.580 1.00 34.03 138 LYS A O 1
ATOM 1134 N N . ILE A 1 139 ? -30.285 -20.084 13.266 1.00 33.22 139 ILE A N 1
ATOM 1135 C CA . ILE A 1 139 ? -29.915 -21.050 14.303 1.00 33.22 139 ILE A CA 1
ATOM 1136 C C . ILE A 1 139 ? -31.151 -21.913 14.589 1.00 33.22 139 ILE A C 1
ATOM 1138 O O . ILE A 1 139 ? -32.107 -21.459 15.220 1.00 33.22 139 ILE A O 1
ATOM 1142 N N . LYS A 1 140 ? -31.162 -23.164 14.115 1.00 32.59 140 LYS A N 1
ATOM 1143 C CA . LYS A 1 140 ? -32.088 -24.172 14.645 1.00 32.59 140 LYS A CA 1
ATOM 1144 C C . LYS A 1 140 ? -31.524 -24.669 15.972 1.00 32.59 140 LYS A C 1
ATOM 1146 O O . LYS A 1 140 ? -30.464 -25.281 16.020 1.00 32.59 140 LYS A O 1
ATOM 1151 N N . ARG A 1 141 ? -32.244 -24.381 17.053 1.00 33.72 141 ARG A N 1
ATOM 1152 C CA . ARG A 1 141 ? -31.963 -24.877 18.401 1.00 33.72 141 ARG A CA 1
ATOM 1153 C C . ARG A 1 141 ? -32.036 -26.411 18.400 1.00 33.72 141 ARG A C 1
ATOM 1155 O O . ARG A 1 141 ? -33.084 -26.967 18.082 1.00 33.72 141 ARG A O 1
ATOM 1162 N N . CYS A 1 142 ? -30.940 -27.083 18.754 1.00 39.78 142 CYS A N 1
ATOM 1163 C CA . CYS A 1 142 ? -30.953 -28.515 19.042 1.00 39.78 142 CYS A CA 1
ATOM 1164 C C . CYS A 1 142 ? -31.663 -28.716 20.391 1.00 39.78 142 CYS A C 1
ATOM 1166 O O . CYS A 1 142 ? -31.154 -28.302 21.431 1.00 39.78 142 CYS A O 1
ATOM 1168 N N . ILE A 1 143 ? -32.876 -29.269 20.365 1.00 48.97 143 ILE A N 1
ATOM 1169 C CA . ILE A 1 143 ? -33.628 -29.686 21.555 1.00 48.97 143 ILE A CA 1
ATOM 1170 C C . ILE A 1 143 ? -33.655 -31.211 21.537 1.00 48.97 143 ILE A C 1
ATOM 1172 O O . ILE A 1 143 ? -34.635 -31.812 21.121 1.00 48.97 143 ILE A O 1
ATOM 1176 N N . ALA A 1 144 ? -32.542 -31.825 21.919 1.00 40.84 144 ALA A N 1
ATOM 1177 C CA . ALA A 1 144 ? -32.492 -33.201 22.402 1.00 40.84 144 ALA A CA 1
ATOM 1178 C C . ALA A 1 144 ? -31.097 -33.420 22.989 1.00 40.84 144 ALA A C 1
ATOM 1180 O O . ALA A 1 144 ? -30.117 -33.571 22.263 1.00 40.84 144 ALA A O 1
ATOM 1181 N N . GLY A 1 145 ? -31.004 -33.341 24.316 1.00 45.88 145 GLY A N 1
ATOM 1182 C CA . GLY A 1 145 ? -29.773 -33.607 25.042 1.00 45.88 145 GLY A CA 1
ATOM 1183 C C . GLY A 1 145 ? -29.282 -35.032 24.803 1.00 45.88 145 GLY A C 1
ATOM 1184 O O . GLY A 1 145 ? -30.026 -35.981 25.021 1.00 45.88 145 GLY A O 1
ATOM 1185 N N . ASN A 1 146 ? -28.038 -35.149 24.340 1.00 36.22 146 ASN A N 1
ATOM 1186 C CA . ASN A 1 146 ? -27.061 -36.153 24.762 1.00 36.22 146 ASN A CA 1
ATOM 1187 C C . ASN A 1 146 ? -25.734 -35.873 24.049 1.00 36.22 146 ASN A C 1
ATOM 1189 O O . ASN A 1 146 ? -25.414 -36.455 23.016 1.00 36.22 146 ASN A O 1
ATOM 1193 N N . CYS A 1 147 ? -24.949 -34.958 24.614 1.00 44.00 147 CYS A N 1
ATOM 1194 C CA . CYS A 1 147 ? -23.534 -34.845 24.284 1.00 44.00 147 CYS A CA 1
ATOM 1195 C C . CYS A 1 147 ? -22.760 -35.792 25.208 1.00 44.00 147 CYS A C 1
ATOM 1197 O O . CYS A 1 147 ? -22.462 -35.429 26.344 1.00 44.00 147 CYS A O 1
ATOM 1199 N N . LEU A 1 148 ? -22.449 -37.004 24.741 1.00 35.22 148 LEU A N 1
ATOM 1200 C CA . LEU A 1 148 ? -21.552 -37.931 25.435 1.00 35.22 148 LEU A CA 1
ATOM 1201 C C . LEU A 1 148 ? -20.464 -38.445 24.481 1.00 35.22 148 LEU A C 1
ATOM 1203 O O . LEU A 1 148 ? -20.749 -39.122 23.499 1.00 35.22 148 LEU A O 1
ATOM 1207 N N . HIS A 1 149 ? -19.228 -38.061 24.814 1.00 40.59 149 HIS A N 1
ATOM 1208 C CA . HIS A 1 149 ? -17.942 -38.735 24.601 1.00 40.59 149 HIS A CA 1
ATOM 1209 C C . HIS A 1 149 ? -17.922 -39.984 23.701 1.00 40.59 149 HIS A C 1
ATOM 1211 O O . HIS A 1 149 ? -18.479 -41.015 24.067 1.00 40.59 149 HIS A O 1
ATOM 1217 N N . HIS A 1 150 ? -17.107 -39.944 22.642 1.00 29.31 150 HIS A N 1
ATOM 1218 C CA . HIS A 1 150 ? -16.419 -41.122 22.105 1.00 29.31 150 HIS A CA 1
ATOM 1219 C C . HIS A 1 150 ? -14.962 -40.764 21.772 1.00 29.31 150 HIS A C 1
ATOM 1221 O O . HIS A 1 150 ? -14.695 -39.760 21.114 1.00 29.31 150 HIS A O 1
ATOM 1227 N N . LYS A 1 151 ? -14.030 -41.585 22.278 1.00 43.56 151 LYS A N 1
ATOM 1228 C CA . LYS A 1 151 ? -12.630 -41.657 21.834 1.00 43.56 151 LYS A CA 1
ATOM 1229 C C . LYS A 1 151 ? -12.605 -41.974 20.336 1.00 43.56 151 LYS A C 1
ATOM 1231 O O . LYS A 1 151 ? -13.407 -42.795 19.897 1.00 43.56 151 LYS A O 1
ATOM 1236 N N . VAL A 1 152 ? -11.689 -41.367 19.583 1.00 38.72 152 VAL A N 1
ATOM 1237 C CA . VAL A 1 152 ? -11.460 -41.716 18.174 1.00 38.72 152 VAL A CA 1
ATOM 1238 C C . VAL A 1 152 ? -10.007 -42.149 18.016 1.00 38.72 152 VAL A C 1
ATOM 1240 O O . VAL A 1 152 ? -9.092 -41.353 18.223 1.00 38.72 152 VAL A O 1
ATOM 1243 N N . ASP A 1 153 ? -9.829 -43.429 17.700 1.00 40.03 153 ASP A N 1
ATOM 1244 C CA . ASP A 1 153 ? -8.587 -44.013 17.203 1.00 40.03 153 ASP A CA 1
ATOM 1245 C C . ASP A 1 153 ? -8.254 -43.413 15.822 1.00 40.03 153 ASP A C 1
ATOM 1247 O O . ASP A 1 153 ? -9.136 -43.227 14.983 1.00 40.03 153 ASP A O 1
ATOM 1251 N N . ILE A 1 154 ? -6.987 -43.058 15.596 1.00 40.47 154 ILE A N 1
ATOM 1252 C CA . ILE A 1 154 ? -6.505 -42.426 14.357 1.00 40.47 154 ILE A CA 1
ATOM 1253 C C . ILE A 1 154 ? -6.374 -43.510 13.264 1.00 40.47 154 ILE A C 1
ATOM 1255 O O . ILE A 1 154 ? -5.508 -44.375 13.360 1.00 40.47 154 ILE A O 1
ATOM 1259 N N . ASP A 1 155 ? -7.231 -43.439 12.238 1.00 43.03 155 ASP A N 1
ATOM 1260 C CA . ASP A 1 155 ? -7.387 -44.373 11.096 1.00 43.03 155 ASP A CA 1
ATOM 1261 C C . ASP A 1 155 ? -6.862 -43.708 9.781 1.00 43.03 155 ASP A C 1
ATOM 1263 O O . ASP A 1 155 ? -6.879 -42.478 9.698 1.00 43.03 155 ASP A O 1
ATOM 1267 N N . PRO A 1 156 ? -6.394 -44.427 8.731 1.00 40.31 156 PRO A N 1
ATOM 1268 C CA . PRO A 1 156 ? -5.433 -43.990 7.701 1.00 40.31 156 PRO A CA 1
ATOM 1269 C C . PRO A 1 156 ? -5.988 -43.032 6.627 1.00 40.31 156 PRO A C 1
ATOM 1271 O O . PRO A 1 156 ? -5.408 -42.889 5.554 1.00 40.31 156 PRO A O 1
ATOM 1274 N N . ASN A 1 157 ? -7.085 -42.333 6.913 1.00 46.00 157 ASN A N 1
ATOM 1275 C CA . ASN A 1 157 ? -7.705 -41.324 6.047 1.00 46.00 157 ASN A CA 1
ATOM 1276 C C . ASN A 1 157 ? -7.135 -39.906 6.254 1.00 46.00 157 ASN A C 1
ATOM 1278 O O . ASN A 1 157 ? -7.818 -38.911 6.001 1.00 46.00 157 ASN A O 1
ATOM 1282 N N . TYR A 1 158 ? -5.891 -39.787 6.714 1.00 51.44 158 TYR A N 1
ATOM 1283 C CA . TYR A 1 158 ? -5.246 -38.489 6.894 1.00 51.44 158 TYR A CA 1
ATOM 1284 C C . TYR A 1 158 ? -4.581 -38.030 5.596 1.00 51.44 158 TYR A C 1
ATOM 1286 O O . TYR A 1 158 ? -3.652 -38.661 5.099 1.00 51.44 158 TYR A O 1
ATOM 1294 N N . PHE A 1 159 ? -5.049 -36.901 5.063 1.00 53.53 159 PHE A N 1
ATOM 1295 C CA . PHE A 1 159 ? -4.311 -36.131 4.068 1.00 53.53 159 PHE A CA 1
ATOM 1296 C C . PHE A 1 159 ? -3.350 -35.198 4.801 1.00 53.53 159 PHE A C 1
ATOM 1298 O O . PHE A 1 159 ? -3.777 -34.388 5.626 1.00 53.53 159 PHE A O 1
ATOM 1305 N N . GLU A 1 160 ? -2.063 -35.295 4.489 1.00 51.38 160 GLU A N 1
ATOM 1306 C CA . GLU A 1 160 ? -1.103 -34.259 4.849 1.00 51.38 160 GLU A CA 1
ATOM 1307 C C . GLU A 1 160 ? -1.261 -33.103 3.858 1.00 51.38 160 GLU A C 1
ATOM 1309 O O . GLU A 1 160 ? -1.174 -33.281 2.641 1.00 51.38 160 GLU A O 1
ATOM 1314 N N . ILE A 1 161 ? -1.594 -31.921 4.375 1.00 63.50 161 ILE A N 1
ATOM 1315 C CA . ILE A 1 161 ? -1.791 -30.729 3.554 1.00 63.50 161 ILE A CA 1
ATOM 1316 C C . ILE A 1 161 ? -0.458 -30.001 3.471 1.00 63.50 161 ILE A C 1
ATOM 1318 O O . ILE A 1 161 ? -0.032 -29.348 4.424 1.00 63.50 161 ILE A O 1
ATOM 1322 N N . GLU A 1 162 ? 0.174 -30.073 2.308 1.00 50.44 162 GLU A N 1
ATOM 1323 C CA . GLU A 1 162 ? 1.377 -29.306 2.014 1.00 50.44 162 GLU A CA 1
ATOM 1324 C C . GLU A 1 162 ? 1.036 -28.022 1.252 1.00 50.44 162 GLU A C 1
ATOM 1326 O O . GLU A 1 162 ? 0.235 -28.007 0.314 1.00 50.44 162 GLU A O 1
ATOM 1331 N N . ASN A 1 163 ? 1.682 -26.920 1.636 1.00 61.09 163 ASN A N 1
ATOM 1332 C CA . ASN A 1 163 ? 1.628 -25.693 0.851 1.00 61.09 163 ASN A CA 1
ATOM 1333 C C . ASN A 1 163 ? 2.484 -25.854 -0.405 1.00 61.09 163 ASN A C 1
ATOM 1335 O O . ASN A 1 163 ? 3.705 -25.975 -0.327 1.00 61.09 163 ASN A O 1
ATOM 1339 N N . VAL A 1 164 ? 1.845 -25.780 -1.567 1.00 63.94 164 VAL A N 1
ATOM 1340 C CA . VAL A 1 164 ? 2.515 -25.853 -2.867 1.00 63.94 164 VAL A CA 1
ATOM 1341 C C . VAL A 1 164 ? 2.559 -24.488 -3.551 1.00 63.94 164 VAL A C 1
ATOM 1343 O O . VAL A 1 164 ? 1.743 -23.601 -3.296 1.00 63.94 164 VAL A O 1
ATOM 1346 N N . GLY A 1 165 ? 3.549 -24.306 -4.427 1.00 70.06 165 GLY A N 1
ATOM 1347 C CA . GLY A 1 165 ? 3.651 -23.125 -5.284 1.00 70.06 165 GLY A CA 1
ATOM 1348 C C . GLY A 1 165 ? 2.553 -23.065 -6.355 1.00 70.06 165 GLY A C 1
ATOM 1349 O O . GLY A 1 165 ? 1.618 -23.861 -6.379 1.00 70.06 165 GLY A O 1
ATOM 1350 N N . CYS A 1 166 ? 2.671 -22.112 -7.283 1.00 78.88 166 CYS A N 1
ATOM 1351 C CA . CYS A 1 166 ? 1.706 -21.961 -8.375 1.00 78.88 166 CYS A CA 1
ATOM 1352 C C . CYS A 1 166 ? 1.612 -23.240 -9.224 1.00 78.88 166 CYS A C 1
ATOM 1354 O O . CYS A 1 166 ? 2.611 -23.682 -9.786 1.00 78.88 166 CYS A O 1
ATOM 1356 N N . LEU A 1 167 ? 0.397 -23.777 -9.366 1.00 81.50 167 LEU A N 1
ATOM 1357 C CA . LEU A 1 167 ? 0.134 -24.986 -10.151 1.00 81.50 167 LEU A CA 1
ATOM 1358 C C . LEU A 1 167 ? 0.007 -24.726 -11.660 1.00 81.50 167 LEU A C 1
ATOM 1360 O O . LEU A 1 167 ? -0.006 -25.668 -12.440 1.00 81.50 167 LEU A O 1
ATOM 1364 N N . GLY A 1 168 ? -0.096 -23.464 -12.089 1.00 79.25 168 GLY A N 1
ATOM 1365 C CA . GLY A 1 168 ? -0.165 -23.101 -13.511 1.00 79.25 168 GLY A CA 1
ATOM 1366 C C . GLY A 1 168 ? -1.535 -23.283 -14.181 1.00 79.25 168 GLY A C 1
ATOM 1367 O O . GLY A 1 168 ? -1.644 -23.081 -15.385 1.00 79.25 168 GLY A O 1
ATOM 1368 N N . TYR A 1 169 ? -2.596 -23.593 -13.425 1.00 83.31 169 TYR A N 1
ATOM 1369 C CA . TYR A 1 169 ? -3.956 -23.831 -13.942 1.00 83.31 169 TYR A CA 1
ATOM 1370 C C . TYR A 1 169 ? -4.932 -22.669 -13.672 1.00 83.31 169 TYR A C 1
ATOM 1372 O O . TYR A 1 169 ? -6.099 -22.882 -13.355 1.00 83.31 169 TYR A O 1
ATOM 1380 N N . CYS A 1 170 ? -4.481 -21.417 -13.807 1.00 81.88 170 CYS A N 1
ATOM 1381 C CA . CYS A 1 170 ? -5.289 -20.231 -13.475 1.00 81.88 170 CYS A CA 1
ATOM 1382 C C . CYS A 1 170 ? -6.619 -20.142 -14.251 1.00 81.88 170 CYS A C 1
ATOM 1384 O O . CYS A 1 170 ? -7.593 -19.613 -13.728 1.00 81.88 170 CYS A O 1
ATOM 1386 N N . GLY A 1 171 ? -6.675 -20.674 -15.478 1.00 72.00 171 GLY A N 1
ATOM 1387 C CA . GLY A 1 171 ? -7.894 -20.699 -16.298 1.00 72.00 171 GLY A CA 1
ATOM 1388 C C . GLY A 1 171 ? -8.920 -21.767 -15.901 1.00 72.00 171 GLY A C 1
ATOM 1389 O O . GLY A 1 171 ? -9.990 -21.815 -16.497 1.00 72.00 171 GLY A O 1
ATOM 1390 N N . LYS A 1 172 ? -8.595 -22.630 -14.930 1.00 70.94 172 LYS A N 1
ATOM 1391 C CA . LYS A 1 172 ? -9.465 -23.703 -14.427 1.00 70.94 172 LYS A CA 1
ATOM 1392 C C . LYS A 1 172 ? -9.553 -23.704 -12.896 1.00 70.94 172 LYS A C 1
ATOM 1394 O O . LYS A 1 172 ? -9.742 -24.745 -12.293 1.00 70.94 172 LYS A O 1
ATOM 1399 N N . ALA A 1 173 ? -9.340 -22.554 -12.261 1.00 73.81 173 ALA A N 1
ATOM 1400 C CA . ALA A 1 173 ? -9.458 -22.440 -10.811 1.00 73.81 173 ALA A CA 1
ATOM 1401 C C . ALA A 1 173 ? -10.903 -22.713 -10.337 1.00 73.81 173 ALA A C 1
ATOM 1403 O O . ALA A 1 173 ? -11.836 -22.332 -11.050 1.00 73.81 173 ALA A O 1
ATOM 1404 N N . PRO A 1 174 ? -11.104 -23.276 -9.127 1.00 72.75 174 PRO A N 1
ATOM 1405 C CA . PRO A 1 174 ? -10.102 -23.651 -8.114 1.00 72.75 174 PRO A CA 1
ATOM 1406 C C . PRO A 1 174 ? -9.355 -24.955 -8.443 1.00 72.75 174 PRO A C 1
ATOM 1408 O O . PRO A 1 174 ? -9.955 -25.907 -8.912 1.00 72.75 174 PRO A O 1
ATOM 1411 N N . VAL A 1 175 ? -8.046 -25.017 -8.161 1.00 78.38 175 VAL A N 1
ATOM 1412 C CA . VAL A 1 175 ? -7.214 -26.193 -8.482 1.00 78.38 175 VAL A CA 1
ATOM 1413 C C . VAL A 1 175 ? -6.472 -26.713 -7.261 1.00 78.38 175 VAL A C 1
ATOM 1415 O O . VAL A 1 175 ? -5.834 -25.936 -6.552 1.00 78.38 175 VAL A O 1
ATOM 1418 N N . GLY A 1 176 ? -6.508 -28.030 -7.063 1.00 83.12 176 GLY A N 1
ATOM 1419 C CA . GLY A 1 176 ? -5.726 -28.750 -6.059 1.00 83.12 176 GLY A CA 1
ATOM 1420 C C . GLY A 1 176 ? -4.939 -29.909 -6.670 1.00 83.12 176 GLY A C 1
ATOM 1421 O O . GLY A 1 176 ? -5.288 -30.422 -7.734 1.00 83.12 176 GLY A O 1
ATOM 1422 N N . ILE A 1 177 ? -3.869 -30.332 -5.993 1.00 75.19 177 ILE A N 1
AT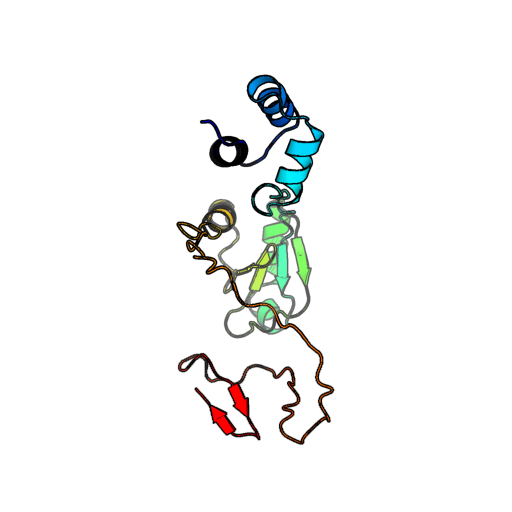OM 1423 C CA . ILE A 1 177 ? -3.157 -31.575 -6.311 1.00 75.19 177 ILE A CA 1
ATOM 1424 C C . ILE A 1 177 ? -3.400 -32.578 -5.194 1.00 75.19 177 ILE A C 1
ATOM 1426 O O . ILE A 1 177 ? -3.192 -32.265 -4.027 1.00 75.19 177 ILE A O 1
ATOM 1430 N N . ILE A 1 178 ? -3.800 -33.791 -5.568 1.00 80.75 178 ILE A N 1
ATOM 1431 C CA . ILE A 1 178 ? -3.882 -34.938 -4.662 1.00 80.75 178 ILE A CA 1
ATOM 1432 C C . ILE A 1 178 ? -3.068 -36.059 -5.303 1.00 80.75 178 ILE A C 1
ATOM 1434 O O . ILE A 1 178 ? -3.373 -36.478 -6.422 1.00 80.75 178 ILE A O 1
ATOM 1438 N N . ASN A 1 179 ? -2.020 -36.529 -4.621 1.00 73.69 179 ASN A N 1
ATOM 1439 C CA . ASN A 1 179 ? -1.128 -37.597 -5.098 1.00 73.69 179 ASN A CA 1
ATOM 1440 C C . ASN A 1 179 ? -0.611 -37.350 -6.530 1.00 73.69 179 ASN A C 1
ATOM 1442 O O . ASN A 1 179 ? -0.771 -38.187 -7.421 1.00 73.69 179 ASN A O 1
ATOM 1446 N N . ASN A 1 180 ? -0.051 -36.157 -6.764 1.00 74.94 180 ASN A N 1
ATOM 1447 C CA . ASN A 1 180 ? 0.495 -35.689 -8.049 1.00 74.94 180 ASN A CA 1
ATOM 1448 C C . ASN A 1 180 ? -0.510 -35.623 -9.214 1.00 74.94 180 ASN A C 1
ATOM 1450 O O . ASN A 1 180 ? -0.115 -35.395 -10.358 1.00 74.94 180 ASN A O 1
ATOM 1454 N N . LYS A 1 181 ? -1.811 -35.771 -8.947 1.00 72.75 181 LYS A N 1
ATOM 1455 C CA . LYS A 1 181 ? -2.877 -35.554 -9.928 1.00 72.75 181 LYS A CA 1
ATOM 1456 C C . LYS A 1 181 ? -3.568 -34.229 -9.672 1.00 72.75 181 LYS A C 1
ATOM 1458 O O . LYS A 1 181 ? -3.875 -33.893 -8.532 1.00 72.75 181 LYS A O 1
ATOM 1463 N N . ILE A 1 182 ? -3.803 -33.495 -10.751 1.00 80.62 182 ILE A N 1
ATOM 1464 C CA . ILE A 1 182 ? -4.438 -32.182 -10.724 1.00 80.62 182 ILE A CA 1
ATOM 1465 C C . ILE A 1 182 ? -5.950 -32.355 -10.819 1.00 80.62 182 ILE A C 1
ATOM 1467 O O . ILE A 1 182 ? -6.446 -33.035 -11.717 1.00 80.62 182 ILE A O 1
ATOM 1471 N N . TYR A 1 183 ? -6.655 -31.699 -9.907 1.00 75.38 183 TYR A N 1
ATOM 1472 C CA . TYR A 1 183 ? -8.106 -31.610 -9.864 1.00 75.38 183 TYR A CA 1
ATOM 1473 C C . TYR A 1 183 ? -8.481 -30.140 -10.006 1.00 75.38 183 TYR A C 1
ATOM 1475 O O . TYR A 1 183 ? -7.962 -29.302 -9.268 1.00 75.38 183 TYR A O 1
ATOM 1483 N N . THR A 1 184 ? -9.324 -29.846 -10.990 1.00 81.88 184 THR A N 1
ATOM 1484 C CA . THR A 1 184 ? -9.786 -28.504 -11.367 1.00 81.88 184 THR A CA 1
ATOM 1485 C C . THR A 1 184 ? -11.300 -28.452 -11.353 1.00 81.88 184 THR A C 1
ATOM 1487 O O . THR A 1 184 ? -11.866 -29.461 -11.836 1.00 81.88 184 THR A O 1
#

Secondary structure (DSSP, 8-state):
---HHHHHHHHHHHHSS--HHHHHHHHHHH---HHHHHHHHHH-TTTT------EEEEE-SHHHHTTTHHHHHHHHHHTT-EEEEE---S-TTS-S-EEETTEEESSGGGTTSHHHHHHHHHHHHTTS--S------------S-----------S-PPP-------S-GGG-S-EEETTEEE-

Radius of gyration: 24.89 Å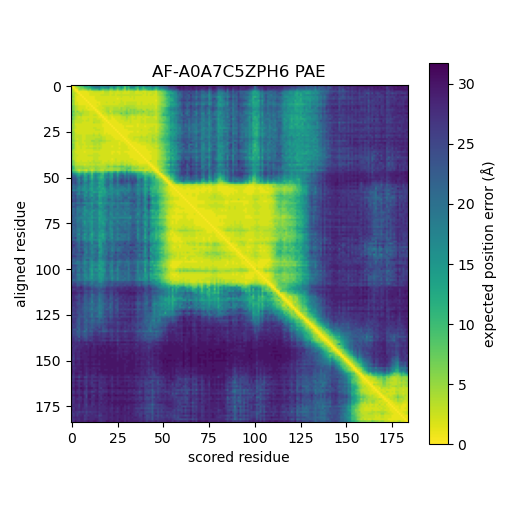; Cα contacts (8 Å, |Δi|>4): 162; chains: 1; bounding box: 51×60×45 Å

Solvent-accessible surface area (backbone atoms only — not comparable to full-atom values): 11852 Å² total; per-residue (Å²): 132,89,51,74,66,61,55,53,48,53,43,39,73,74,63,67,54,84,49,73,66,55,47,52,51,50,21,70,76,70,73,45,56,61,67,59,52,50,51,51,37,69,68,38,67,82,67,54,60,64,79,73,72,74,45,34,32,35,26,64,30,69,65,12,44,80,56,43,29,60,58,51,50,52,52,40,46,77,72,70,49,53,67,42,85,36,69,65,80,82,54,71,94,38,43,16,38,36,31,49,78,94,46,76,43,64,51,39,80,77,71,72,50,71,66,62,55,48,50,52,55,55,56,59,67,69,73,77,67,74,87,76,90,74,78,87,78,79,82,77,81,85,88,72,94,76,93,74,92,77,90,80,81,93,65,96,83,73,80,85,86,76,93,73,77,90,85,82,51,80,94,44,63,72,70,50,75,60,94,92,39,82,47,97

Sequence (184 aa):
MCNLIEKLFDIMEEKHEISHDDIEQISKELGISKNEINAVISFYQEFSLKKLDNQIYVCMGISCIERGAEQLYENLLKKGYKVKKSYCFKKCAQPPVIKINDKFILQANHLVDKEIINEQIQNLQKQIIPKNPYPKIKIKRCIAGNCLHHKVDIDPNYFEIENVGCLGYCGKAPVGIINNKIYT

pLDDT: mean 71.31, std 19.88, range [29.31, 95.75]

Foldseek 3Di:
DDDLVVLLVVCCVVPVAQDPVNLVVSCVVVVPDSVVSVVVLVVDVSNVPDPFLQEKEWEPDPLQVVVPSVVVQVLCVVVPGNYDYDYHPPPSVFDGWMDTRHDIDGVCPVVNDPVVSVVVVVVVNVPPDPPDDDDPDDDDDDPDDDDDDDDDDDDDPDDDDDDDDDPPPPVDPPWDDDPNDIDD

Mean predicted aligned error: 18.65 Å

=== Feature glossary ===
The record interleaves many kinds of information about one protein. Here is each kind framed as the question it answers.

Q: What known structures does this most resemble?
A: Structural nearest neighbors (via Foldseek easy-search vs the PDB). Reported per hit: target PDB id, E-value, and alignment TM-score. A TM-score above ~0.5 is the conventional threshold for 'same fold'.

Q: Where is each backbone atom in 3D?
A: The mmCIF table is the protein's shape written out atom by atom. For each backbone N, Cα, C, and carbonyl O, it records an (x, y, z) coordinate triple in Å plus the residue type, chain letter, and residue number.

Q: What are the backbone torsion angles?
A: The φ/ψ torsion pair specifies the backbone conformation at each residue. φ rotates about the N–Cα bond, ψ about the Cα–C bond. Steric clashes forbid most of the (φ, ψ) plane — the allowed regions (α-helix basin, β-sheet basin, left-handed helix) are the Ramachandran-allowed regions.

Q: Which residues are buried vs exposed?
A: Solvent-accessible surface area (SASA) is the area in Å² traced out by the centre of a 1.4 Å probe sphere (a water molecule) rolled over the protein's van der Waals surface (Shrake–Rupley / Lee–Richards construction). Buried residues have near-zero SASA; fully exposed residues can exceed 200 Å². The total SASA scales roughly with the number of surface residues.

Q: How confident is the AlphaFold model at each residue?
A: pLDDT is the predicted lDDT-Cα score: AlphaFold's confidence that the local environment of each residue (all inter-atomic distances within 15 Å) is correctly placed. It is a per-residue number between 0 and 100, with higher meaning more reliable.

Q: What does the local fold look like, residue by residue?
A: 3Di is Foldseek's structural alphabet. Each residue is assigned one of twenty discrete states based on how its Cα sits relative to its spatial (not sequential) neighbors. Aligning 3Di strings finds structural homologs roughly as well as full 3D superposition, but orders of magnitude faster.

Q: How big and how compact is the whole molecule?
A: Radius of gyration (Rg) is the root-mean-square distance of Cα atoms from their centroid — a single number for overall size and compactness. A globular domain of N residues has Rg ≈ 2.2·N^0.38 Å; an extended or disordered chain has a much larger Rg. The Cα contact count is the number of residue pairs whose Cα atoms are within 8 Å and are more than four positions apart in sequence — a standard proxy for tertiary packing density. The bounding box is the smallest axis-aligned box enclosing all Cα atoms.

Q: Which residues are in helices, strands, or loops?
A: DSSP 8-state secondary structure assigns each residue one of H (α-helix), G (3₁₀-helix), I (π-helix), E (extended β-strand), B (isolated β-bridge), T (hydrogen-bonded turn), S (bend), or '-' (coil). The assignment is computed from backbone hydrogen-bond geometry via the Kabsch–Sander algorithm.

Q: How mobile is each atom in the crystal?
A: Crystallographic B-factors measure how much each atom's electron density is smeared out, in Å². They rise in mobile loops and surface residues and fall in the buried interior. In AlphaFold models this column is repurposed to hold pLDDT instead.

Q: What if only a Cα trace is available?
A: P-SEA three-state annotation labels each residue as helix, strand, or coil based purely on the geometry of the Cα trace. It serves as a fallback when the full backbone (and thus DSSP) is unavailable.

Q: What family and function is it annotated with?
A: Database cross-references. InterPro integrates a dozen domain/family signature databases into unified entries with residue-range hits. GO terms attach function/process/location labels with evidence codes. CATH codes position the fold in a four-level structural taxonomy. Organism is the NCBI-taxonomy species name.

Q: Are the domains correctly placed relative to each other?
A: Predicted Aligned Error (PAE) is an AlphaFold confidence matrix: entry (i, j) is the expected error in the position of residue j, in ångströms, when the prediction is superimposed on the true structure at residue i. Low PAE within a block of residues means that block is internally rigid and well-predicted; high PAE between two blocks means their relative placement is uncertain even if each block individually is confident.

Q: What do the diagnostic plots show?
A: Three diagnostic plots accompany the record. The Cα contact map visualizes the tertiary structure as a 2D adjacency matrix (8 Å cutoff, sequence-local contacts suppressed). The Ramachandran plot shows the distribution of backbone (φ, ψ) torsions, with points in the α and β basins reflecting secondary structure content. The PAE plot shows AlphaFold's inter-residue confidence as a color matrix.

Q: What is the amino-acid chain?
A: Primary structure: the covalent order of the twenty standard amino acids along the backbone. Two proteins with the same sequence will (almost always) fold to the same structure; two with 30% identity often share a fold but not the details.

Q: What do the rendered images show?
A: The six renders are orthographic views along the three Cartesian axes in both directions. Representation (cartoon, sticks, or surface) and color scheme (sequence-rainbow or by-chain) vary across proteins so the training set covers all the common visualization conventions.